Protein AF-A0A9D5J0Q0-F1 (afdb_monomer)

Radius of gyration: 43.53 Å; Cα contacts (8 Å, |Δi|>4): 178; chains: 1; bounding box: 76×110×145 Å

Secondary structure (DSSP, 8-state):
-------------------------------------------HHHHHHHHHHHHHHHHHHHHHHHHHTTS-HHHHHHHHHHHHHHHHHHHHHHHHHHHHHHGGGHHHHHHHHHHHHHHHHHHT-HHHHHHHHHHTT-SSPPSSHHHHHHHHHHHTSHHHHHHHHHHHHHHHHHHHHHHH-TTPPPHHHHHHGGGS---PPPP--------TTTTS-PPPPPPPPPP-----HHHHHHHHHHHHHHHHHHHHHHHHHHHHHHHHHHHHHHHHHHHHHHHHHHHHHHHHHHHHHHHHHHHHHHHHHHHHHHHHHHHHHHHHHIIIII-TT-HHHHHHHHHIIIII--

Structure (mmCIF, N/CA/C/O backbone):
data_AF-A0A9D5J0Q0-F1
#
_entry.id   AF-A0A9D5J0Q0-F1
#
loop_
_atom_site.group_PDB
_atom_site.id
_atom_site.type_symbol
_atom_site.label_atom_id
_atom_site.label_alt_id
_atom_site.label_comp_id
_atom_site.label_asym_id
_atom_site.label_entity_id
_atom_site.label_seq_id
_atom_site.pdbx_PDB_ins_code
_atom_site.Cartn_x
_atom_site.Cartn_y
_atom_site.Cartn_z
_atom_site.occupancy
_atom_site.B_iso_or_equiv
_atom_site.auth_seq_id
_atom_site.auth_comp_id
_atom_site.auth_asym_id
_atom_site.auth_atom_id
_atom_site.pdbx_PDB_model_num
ATOM 1 N N . MET A 1 1 ? -0.720 70.337 -41.679 1.00 37.50 1 MET A N 1
ATOM 2 C CA . MET A 1 1 ? 0.555 70.677 -41.018 1.00 37.50 1 MET A CA 1
ATOM 3 C C . MET A 1 1 ? 1.101 69.415 -40.360 1.00 37.50 1 MET A C 1
ATOM 5 O O . MET A 1 1 ? 0.398 68.888 -39.516 1.00 37.50 1 MET A O 1
ATOM 9 N N . ILE A 1 2 ? 2.315 69.001 -40.772 1.00 41.12 2 ILE A N 1
ATOM 10 C CA . ILE A 1 2 ? 3.364 68.312 -39.972 1.00 41.12 2 ILE A CA 1
ATOM 11 C C . ILE A 1 2 ? 3.048 66.844 -39.585 1.00 41.12 2 ILE A C 1
ATOM 13 O O . ILE A 1 2 ? 2.208 66.608 -38.731 1.00 41.12 2 ILE A O 1
ATOM 17 N N . ASN A 1 3 ? 3.534 65.844 -40.342 1.00 35.91 3 ASN A N 1
ATOM 18 C CA . ASN A 1 3 ? 4.827 65.092 -40.287 1.00 35.91 3 ASN A CA 1
ATOM 19 C C . ASN A 1 3 ? 4.597 63.689 -39.674 1.00 35.91 3 ASN A C 1
ATOM 21 O O . ASN A 1 3 ? 3.989 63.603 -38.618 1.00 35.91 3 ASN A O 1
ATOM 25 N N . SER A 1 4 ? 4.851 62.574 -40.375 1.00 42.25 4 SER A N 1
ATOM 26 C CA . SER A 1 4 ? 6.145 61.926 -40.723 1.00 42.25 4 SER A CA 1
ATOM 27 C C . SER A 1 4 ? 6.697 61.036 -39.596 1.00 42.25 4 SER A C 1
ATOM 29 O O . SER A 1 4 ? 6.559 61.407 -38.437 1.00 42.25 4 SER A O 1
ATOM 31 N N . SER A 1 5 ? 7.378 59.939 -39.991 1.00 37.66 5 SER A N 1
ATOM 32 C CA . SER A 1 5 ? 8.138 58.931 -39.202 1.00 37.66 5 SER A CA 1
ATOM 33 C C . SER A 1 5 ? 7.331 57.742 -38.652 1.00 37.66 5 SER A C 1
ATOM 35 O O . SER A 1 5 ? 6.280 57.961 -38.072 1.00 37.66 5 SER A O 1
ATOM 37 N N . LEU A 1 6 ? 7.713 56.457 -38.720 1.00 40.56 6 LEU A N 1
ATOM 38 C CA . LEU A 1 6 ? 8.867 55.613 -39.140 1.00 40.56 6 LEU A CA 1
ATOM 39 C C . LEU A 1 6 ? 8.271 54.177 -39.264 1.00 40.56 6 LEU A C 1
ATOM 41 O O . LEU A 1 6 ? 7.198 53.934 -38.720 1.00 40.56 6 LEU A O 1
ATOM 45 N N . ASP A 1 7 ? 8.835 53.119 -39.834 1.00 41.81 7 ASP A N 1
ATOM 46 C CA . ASP A 1 7 ? 9.989 52.836 -40.678 1.00 41.81 7 ASP A CA 1
ATOM 47 C C . ASP A 1 7 ? 9.722 51.428 -41.231 1.00 41.81 7 ASP A C 1
ATOM 49 O O . ASP A 1 7 ? 9.333 50.518 -40.493 1.00 41.81 7 ASP A O 1
ATOM 53 N N . SER A 1 8 ? 9.960 51.249 -42.523 1.00 41.81 8 SER A N 1
ATOM 54 C CA . SER A 1 8 ? 10.079 49.942 -43.157 1.00 41.81 8 SER A CA 1
ATOM 55 C C . SER A 1 8 ? 11.551 49.555 -43.119 1.00 41.81 8 SER A C 1
ATOM 57 O O . SER A 1 8 ? 12.368 50.272 -43.690 1.00 41.81 8 SER A O 1
ATOM 59 N N . CYS A 1 9 ? 11.901 48.417 -42.517 1.00 36.16 9 CYS A N 1
ATOM 60 C CA . CYS A 1 9 ? 13.224 47.829 -42.707 1.00 36.16 9 CYS A CA 1
ATOM 61 C C . CYS A 1 9 ? 13.100 46.381 -43.176 1.00 36.16 9 CYS A C 1
ATOM 63 O O . CYS A 1 9 ? 12.556 45.508 -42.503 1.00 36.16 9 CYS A O 1
ATOM 65 N N . ASN A 1 10 ? 13.579 46.207 -44.398 1.00 39.19 10 ASN A N 1
ATOM 66 C CA . ASN A 1 10 ? 13.678 45.004 -45.195 1.00 39.19 10 ASN A CA 1
ATOM 67 C C . ASN A 1 10 ? 15.043 44.361 -44.892 1.00 39.19 10 ASN A C 1
ATOM 69 O O . ASN A 1 10 ? 16.040 45.080 -44.852 1.00 39.19 10 ASN A O 1
ATOM 73 N N . MET A 1 11 ? 15.121 43.042 -44.716 1.00 37.22 11 MET A N 1
ATOM 74 C CA . MET A 1 11 ? 16.410 42.341 -44.766 1.00 37.22 11 MET A CA 1
ATOM 75 C C . MET A 1 11 ? 16.218 40.914 -45.286 1.00 37.22 11 MET A C 1
ATOM 77 O O . MET A 1 11 ? 15.840 39.999 -44.557 1.00 37.22 11 MET A O 1
ATOM 81 N N . GLN A 1 12 ? 16.454 40.767 -46.588 1.00 41.44 12 GLN A N 1
ATOM 82 C CA . GLN A 1 12 ? 16.832 39.516 -47.237 1.00 41.44 12 GLN A CA 1
ATOM 83 C C . GLN A 1 12 ? 18.365 39.378 -47.238 1.00 41.44 12 GLN A C 1
ATOM 85 O O . GLN A 1 12 ? 19.078 40.377 -47.298 1.00 41.44 12 GLN A O 1
ATOM 90 N N . ASP A 1 13 ? 18.789 38.111 -47.256 1.00 39.12 13 ASP A N 1
ATOM 91 C CA . ASP A 1 13 ? 20.084 37.544 -47.663 1.00 39.12 13 ASP A CA 1
ATOM 92 C C . ASP A 1 13 ? 21.309 37.636 -46.729 1.00 39.12 13 ASP A C 1
ATOM 94 O O . ASP A 1 13 ? 21.759 38.709 -46.340 1.00 39.12 13 ASP A O 1
ATOM 98 N N . VAL A 1 14 ? 21.904 36.460 -46.437 1.00 35.47 14 VAL A N 1
ATOM 99 C CA . VAL A 1 14 ? 23.247 36.000 -46.892 1.00 35.47 14 VAL A CA 1
ATOM 100 C C . VAL A 1 14 ? 23.725 34.771 -46.055 1.00 35.47 14 VAL A C 1
ATOM 102 O O . VAL A 1 14 ? 23.815 34.825 -44.833 1.00 35.47 14 VAL A O 1
ATOM 105 N N . PHE A 1 15 ? 24.013 33.647 -46.741 1.00 36.03 15 PHE A N 1
ATOM 106 C CA . PHE A 1 15 ? 24.708 32.390 -46.317 1.00 36.03 15 PHE A CA 1
ATOM 107 C C . PHE A 1 15 ? 26.159 32.639 -45.786 1.00 36.03 15 PHE A C 1
ATOM 109 O O . PHE A 1 15 ? 26.573 33.787 -45.899 1.00 36.03 15 PHE A O 1
ATOM 116 N N . PRO A 1 16 ? 27.028 31.675 -45.329 1.00 43.31 16 PRO A N 1
ATOM 117 C CA . PRO A 1 16 ? 27.025 30.187 -45.388 1.00 43.31 16 PRO A CA 1
ATOM 118 C C . PRO A 1 16 ? 27.560 29.466 -44.103 1.00 43.31 16 PRO A C 1
ATOM 120 O O . PRO A 1 16 ? 27.957 30.112 -43.142 1.00 43.31 16 PRO A O 1
ATOM 123 N N . GLY A 1 17 ? 27.693 28.123 -44.091 1.00 27.20 17 GLY A N 1
ATOM 124 C CA . GLY A 1 17 ? 28.685 27.483 -43.194 1.00 27.20 17 GLY A CA 1
ATOM 125 C C . GLY A 1 17 ? 28.465 26.032 -42.754 1.00 27.20 17 GLY A C 1
ATOM 126 O O . GLY A 1 17 ? 27.914 25.765 -41.697 1.00 27.20 17 GLY A O 1
ATOM 127 N N . ARG A 1 18 ? 28.996 25.106 -43.556 1.00 30.56 18 ARG A N 1
ATOM 128 C CA . ARG A 1 18 ? 29.479 23.751 -43.220 1.00 30.56 18 ARG A CA 1
ATOM 129 C C . ARG A 1 18 ? 29.776 23.486 -41.724 1.00 30.56 18 ARG A C 1
ATOM 131 O O . ARG A 1 18 ? 30.692 24.092 -41.183 1.00 30.56 18 ARG A O 1
ATOM 138 N N . PHE A 1 19 ? 29.172 22.442 -41.148 1.00 30.58 19 PHE A N 1
ATOM 139 C CA . PHE A 1 19 ? 29.826 21.615 -40.122 1.00 30.58 19 PHE A CA 1
ATOM 140 C C . PHE A 1 19 ? 29.617 20.128 -40.430 1.00 30.58 19 PHE A C 1
ATOM 142 O O . PHE A 1 19 ? 28.583 19.527 -40.159 1.00 30.58 19 PHE A O 1
ATOM 149 N N . LEU A 1 20 ? 30.647 19.572 -41.064 1.00 31.28 20 LEU A N 1
ATOM 150 C CA . LEU A 1 20 ? 30.992 18.158 -41.081 1.00 31.28 20 LEU A CA 1
ATOM 151 C C . LEU A 1 20 ? 31.499 17.808 -39.674 1.00 31.28 20 LEU A C 1
ATOM 153 O O . LEU A 1 20 ? 32.496 18.384 -39.245 1.00 31.28 20 LEU A O 1
ATOM 157 N N . VAL A 1 21 ? 30.872 16.858 -38.979 1.00 30.44 21 VAL A N 1
ATOM 158 C CA . VAL A 1 21 ? 31.539 16.114 -37.899 1.00 30.44 21 VAL A CA 1
ATOM 159 C C . VAL A 1 21 ? 31.397 14.630 -38.196 1.00 30.44 21 VAL A C 1
ATOM 161 O O . VAL A 1 21 ? 30.377 13.998 -37.942 1.00 30.44 21 VAL A O 1
ATOM 164 N N . LEU A 1 22 ? 32.471 14.120 -38.792 1.00 26.97 22 LEU A N 1
ATOM 165 C CA . LEU A 1 22 ? 32.921 12.741 -38.708 1.00 26.97 22 LEU A CA 1
ATOM 166 C C . LEU A 1 22 ? 33.178 12.382 -37.239 1.00 26.97 22 LEU A C 1
ATOM 168 O O . LEU A 1 22 ? 33.988 13.041 -36.589 1.00 26.97 22 LEU A O 1
ATOM 172 N N . LEU A 1 23 ? 32.602 11.284 -36.757 1.00 29.31 23 LEU A N 1
ATOM 173 C CA . LEU A 1 23 ? 33.296 10.430 -35.797 1.00 29.31 23 LEU A CA 1
ATOM 174 C C . LEU A 1 23 ? 32.930 8.975 -36.073 1.00 29.31 23 LEU A C 1
ATOM 176 O O . LEU A 1 23 ? 31.769 8.574 -36.066 1.00 29.31 23 LEU A O 1
ATOM 180 N N . ALA A 1 24 ? 33.974 8.255 -36.457 1.00 29.61 24 ALA A N 1
ATOM 181 C CA . ALA A 1 24 ? 33.970 6.917 -36.996 1.00 29.61 24 ALA A CA 1
ATOM 182 C C . ALA A 1 24 ? 33.952 5.847 -35.898 1.00 29.61 24 ALA A C 1
ATOM 184 O O . ALA A 1 24 ? 34.310 6.097 -34.749 1.00 29.61 24 ALA A O 1
ATOM 185 N N . LEU A 1 25 ? 33.581 4.644 -36.343 1.00 27.28 25 LEU A N 1
ATOM 186 C CA . LEU A 1 25 ? 33.950 3.332 -35.816 1.00 27.28 25 LEU A CA 1
ATOM 187 C C . LEU A 1 25 ? 35.154 3.330 -34.855 1.00 27.28 25 LEU A C 1
ATOM 189 O O . LEU A 1 25 ? 36.269 3.671 -35.246 1.00 27.28 25 LEU A O 1
ATOM 193 N N . ALA A 1 26 ? 34.952 2.742 -33.678 1.00 28.91 26 ALA A N 1
ATOM 194 C CA . ALA A 1 26 ? 35.995 2.014 -32.969 1.00 28.91 26 ALA A CA 1
ATOM 195 C C . ALA A 1 26 ? 35.460 0.613 -32.650 1.00 28.91 26 ALA A C 1
ATOM 197 O O . ALA A 1 26 ? 34.644 0.424 -31.750 1.00 28.91 26 ALA A O 1
ATOM 198 N N . SER A 1 27 ? 35.901 -0.366 -33.434 1.00 32.75 27 SER A N 1
ATOM 199 C CA . SER A 1 27 ? 35.731 -1.785 -33.151 1.00 32.75 27 SER A CA 1
ATOM 200 C C . SER A 1 27 ? 37.028 -2.339 -32.548 1.00 32.75 27 SER A C 1
ATOM 202 O O . SER A 1 27 ? 38.060 -2.295 -33.205 1.00 32.75 27 SER A O 1
ATOM 204 N N . VAL A 1 28 ? 36.896 -2.942 -31.358 1.00 33.28 28 VAL A N 1
ATOM 205 C CA . VAL A 1 28 ? 37.379 -4.300 -31.012 1.00 33.28 28 VAL A CA 1
ATOM 206 C C . VAL A 1 28 ? 38.866 -4.519 -30.615 1.00 33.28 28 VAL A C 1
ATOM 208 O O . VAL A 1 28 ? 39.786 -4.139 -31.328 1.00 33.28 28 VAL A O 1
ATOM 211 N N . LEU A 1 29 ? 39.014 -5.290 -29.511 1.00 31.03 29 LEU A N 1
ATOM 212 C CA . LEU A 1 29 ? 40.185 -5.947 -28.862 1.00 31.03 29 LEU A CA 1
ATOM 213 C C . LEU A 1 29 ? 40.965 -5.077 -27.848 1.00 31.03 29 LEU A C 1
ATOM 215 O O . LEU A 1 29 ? 41.357 -3.968 -28.159 1.00 31.03 29 LEU A O 1
ATOM 219 N N . CYS A 1 30 ? 41.265 -5.491 -26.609 1.00 32.06 30 CYS A N 1
ATOM 220 C CA . CYS A 1 30 ? 41.475 -6.829 -26.059 1.00 32.06 30 CYS A CA 1
ATOM 221 C C . CYS A 1 30 ? 41.301 -6.806 -24.523 1.00 32.06 30 CYS A C 1
ATOM 223 O O . CYS A 1 30 ? 41.759 -5.880 -23.858 1.00 32.06 30 CYS A O 1
ATOM 225 N N . GLY A 1 31 ? 40.670 -7.837 -23.965 1.00 29.61 31 GLY A N 1
ATOM 226 C CA . GLY A 1 31 ? 40.469 -8.015 -22.527 1.00 29.61 31 GLY A CA 1
ATOM 227 C C . GLY A 1 31 ? 39.764 -9.337 -22.252 1.00 29.61 31 GLY A C 1
ATOM 228 O O . GLY A 1 31 ? 38.636 -9.352 -21.772 1.00 29.61 31 GLY A O 1
ATOM 229 N N . ALA A 1 32 ? 40.403 -10.444 -22.638 1.00 36.97 32 ALA A N 1
ATOM 230 C CA . ALA A 1 32 ? 39.964 -11.792 -22.300 1.00 36.97 32 ALA A CA 1
ATOM 231 C C . ALA A 1 32 ? 40.185 -12.036 -20.798 1.00 36.97 32 ALA A C 1
ATOM 233 O O . ALA A 1 32 ? 41.234 -12.516 -20.380 1.00 36.97 32 ALA A O 1
ATOM 234 N N . GLY A 1 33 ? 39.204 -11.650 -19.985 1.00 35.12 33 GLY A N 1
ATOM 235 C CA . GLY A 1 33 ? 38.990 -12.244 -18.674 1.00 35.12 33 GLY A CA 1
ATOM 236 C C . GLY A 1 33 ? 38.039 -13.420 -18.848 1.00 35.12 33 GLY A C 1
ATOM 237 O O . GLY A 1 33 ? 36.965 -13.254 -19.424 1.00 35.12 33 GLY A O 1
ATOM 238 N N . GLU A 1 34 ? 38.436 -14.601 -18.387 1.00 37.50 34 GLU A N 1
ATOM 239 C CA . GLU A 1 34 ? 37.558 -15.762 -18.261 1.00 37.50 34 GLU A CA 1
ATOM 240 C C . GLU A 1 34 ? 36.394 -15.404 -17.327 1.00 37.50 34 GLU A C 1
ATOM 242 O O . GLU A 1 34 ? 36.482 -15.504 -16.103 1.00 37.50 34 GLU A O 1
ATOM 247 N N . VAL A 1 35 ? 35.287 -14.935 -17.904 1.00 38.06 35 VAL A N 1
ATOM 248 C CA . VAL A 1 35 ? 34.033 -14.797 -17.174 1.00 38.06 35 VAL A CA 1
ATOM 249 C C . VAL A 1 35 ? 33.462 -16.198 -17.065 1.00 38.06 35 VAL A C 1
ATOM 251 O O . VAL A 1 35 ? 32.925 -16.754 -18.022 1.00 38.06 35 VAL A O 1
ATOM 254 N N . SER A 1 36 ? 33.652 -16.772 -15.880 1.00 37.44 36 SER A N 1
ATOM 255 C CA . SER A 1 36 ? 32.951 -17.952 -15.393 1.00 37.44 36 SER A CA 1
ATOM 256 C C . SER A 1 36 ? 31.506 -17.936 -15.893 1.00 37.44 36 SER A C 1
ATOM 258 O O . SER A 1 36 ? 30.755 -17.004 -15.594 1.00 37.44 36 SER A O 1
ATOM 260 N N . ALA A 1 37 ? 31.132 -18.944 -16.683 1.00 37.62 37 ALA A N 1
ATOM 261 C CA . ALA A 1 37 ? 29.775 -19.154 -17.168 1.00 37.62 37 ALA A CA 1
ATOM 262 C C . ALA A 1 37 ? 28.874 -19.590 -16.001 1.00 37.62 37 ALA A C 1
ATOM 264 O O . ALA A 1 37 ? 28.411 -20.726 -15.916 1.00 37.62 37 ALA A O 1
ATOM 265 N N . VAL A 1 38 ? 28.636 -18.671 -15.069 1.00 39.94 38 VAL A N 1
ATOM 266 C CA . VAL A 1 38 ? 27.439 -18.681 -14.241 1.00 39.94 38 VAL A CA 1
ATOM 267 C C . VAL A 1 38 ? 26.303 -18.430 -15.217 1.00 39.94 38 VAL A C 1
ATOM 269 O O . VAL A 1 38 ? 26.343 -17.440 -15.942 1.00 39.94 38 VAL A O 1
ATOM 272 N N . ALA A 1 39 ? 25.330 -19.340 -15.290 1.00 37.28 39 ALA A N 1
ATOM 273 C CA . ALA A 1 39 ? 24.113 -19.128 -16.062 1.00 37.28 39 ALA A CA 1
ATOM 274 C C . ALA A 1 39 ? 23.546 -17.751 -15.685 1.00 37.28 39 ALA A C 1
ATOM 276 O O . ALA A 1 39 ? 23.021 -17.575 -14.585 1.00 37.28 39 ALA A O 1
ATOM 277 N N . THR A 1 40 ? 23.747 -16.755 -16.550 1.00 49.59 40 THR A N 1
ATOM 278 C CA . THR A 1 40 ? 23.338 -15.381 -16.285 1.00 49.59 40 THR A CA 1
ATOM 279 C C . THR A 1 40 ? 21.827 -15.394 -16.286 1.00 49.59 40 THR A C 1
ATOM 281 O O . THR A 1 40 ? 21.197 -15.510 -17.339 1.00 49.59 40 THR A O 1
ATOM 284 N N . LYS A 1 41 ? 21.247 -15.372 -15.086 1.00 72.38 41 LYS A N 1
ATOM 285 C CA . LYS A 1 41 ? 19.824 -15.145 -14.893 1.00 72.38 41 LYS A CA 1
ATOM 286 C C . LYS A 1 41 ? 19.464 -13.915 -15.720 1.00 72.38 41 LYS A C 1
ATOM 288 O O . LYS A 1 41 ? 20.130 -12.893 -15.602 1.00 72.38 41 LYS A O 1
ATOM 293 N N . ASP A 1 42 ? 18.474 -14.040 -16.598 1.00 83.19 42 ASP A N 1
ATOM 294 C CA . ASP A 1 42 ? 18.015 -12.898 -17.380 1.00 83.19 42 ASP A CA 1
ATOM 295 C C . ASP A 1 42 ? 17.580 -11.799 -16.400 1.00 83.19 42 ASP A C 1
ATOM 297 O O . ASP A 1 42 ? 16.666 -12.006 -15.598 1.00 83.19 42 ASP A O 1
ATOM 301 N N . SER A 1 43 ? 18.282 -10.664 -16.406 1.00 90.25 43 SER A N 1
ATOM 302 C CA . SER A 1 43 ? 18.033 -9.553 -15.485 1.00 90.25 43 SER A CA 1
ATOM 303 C C . SER A 1 43 ? 16.935 -8.605 -15.997 1.00 90.25 43 SER A C 1
ATOM 305 O O . SER A 1 43 ? 16.510 -7.700 -15.272 1.00 90.25 43 SER A O 1
ATOM 307 N N . ARG A 1 44 ? 16.406 -8.817 -17.216 1.00 90.56 44 ARG A N 1
ATOM 308 C CA . ARG A 1 44 ? 15.309 -8.016 -17.794 1.00 90.56 44 ARG A CA 1
ATOM 309 C C . ARG A 1 44 ? 14.045 -8.001 -16.924 1.00 90.56 44 ARG A C 1
ATOM 311 O O . ARG A 1 44 ? 13.499 -6.913 -16.749 1.00 90.56 44 ARG A O 1
ATOM 318 N N . PRO A 1 45 ? 13.589 -9.109 -16.300 1.00 91.44 45 PRO A N 1
ATOM 319 C CA . PRO A 1 45 ? 12.460 -9.071 -15.374 1.00 91.44 45 PRO A CA 1
ATOM 320 C C . PRO A 1 45 ? 12.665 -8.115 -14.205 1.00 91.44 45 PRO A C 1
ATOM 322 O O . PRO A 1 45 ? 11.728 -7.415 -13.819 1.00 91.44 45 PRO A O 1
ATOM 325 N N . MET A 1 46 ? 13.886 -8.041 -13.668 1.00 93.19 46 MET A N 1
ATOM 326 C CA . MET A 1 46 ? 14.208 -7.123 -12.579 1.00 93.19 46 MET A CA 1
ATOM 327 C C . MET A 1 46 ? 14.154 -5.666 -13.046 1.00 93.19 46 MET A C 1
ATOM 329 O O . MET A 1 46 ? 13.524 -4.834 -12.392 1.00 93.19 46 MET A O 1
ATOM 333 N N . LEU A 1 47 ? 14.772 -5.366 -14.190 1.00 94.56 47 LEU A N 1
ATOM 334 C CA . LEU A 1 47 ? 14.804 -4.026 -14.779 1.00 94.56 47 LEU A CA 1
ATOM 335 C C . LEU A 1 47 ? 13.399 -3.522 -15.132 1.00 94.56 47 LEU A C 1
ATOM 337 O O . LEU A 1 47 ? 13.017 -2.423 -14.730 1.00 94.56 47 LEU A O 1
ATOM 341 N N . VAL A 1 48 ? 12.598 -4.360 -15.795 1.00 92.81 48 VAL A N 1
ATOM 342 C CA . VAL A 1 48 ? 11.194 -4.083 -16.124 1.00 92.81 48 VAL A CA 1
ATOM 343 C C . VAL A 1 48 ? 10.394 -3.808 -14.854 1.00 92.81 48 VAL A C 1
ATOM 345 O O . VAL A 1 48 ? 9.771 -2.756 -14.730 1.00 92.81 48 VAL A O 1
ATOM 348 N N . THR A 1 49 ? 10.439 -4.720 -13.881 1.00 92.12 49 THR A N 1
ATOM 349 C CA . THR A 1 49 ? 9.678 -4.580 -12.630 1.00 92.12 49 THR A CA 1
ATOM 350 C C . THR A 1 49 ? 10.086 -3.314 -11.873 1.00 92.12 49 THR A C 1
ATOM 352 O O . THR A 1 49 ? 9.232 -2.586 -11.370 1.00 92.12 49 THR A O 1
ATOM 355 N N . SER A 1 50 ? 11.383 -3.009 -11.833 1.00 93.81 50 SER A N 1
ATOM 356 C CA . SER A 1 50 ? 11.929 -1.798 -11.212 1.00 93.81 50 SER A CA 1
ATOM 357 C C . SER A 1 50 ? 11.438 -0.525 -11.899 1.00 93.81 50 SER A C 1
ATOM 359 O O . SER A 1 50 ? 11.035 0.423 -11.222 1.00 93.81 50 SER A O 1
ATOM 361 N N . TYR A 1 51 ? 11.400 -0.518 -13.233 1.00 92.12 51 TYR A N 1
ATOM 362 C CA . TYR A 1 51 ? 10.874 0.599 -14.010 1.00 92.12 51 TYR A CA 1
ATOM 363 C C . TYR A 1 51 ? 9.381 0.820 -13.753 1.00 92.12 51 TYR A C 1
ATOM 365 O O . TYR A 1 51 ? 8.969 1.939 -13.448 1.00 92.12 51 TYR A O 1
ATOM 373 N N . TYR A 1 52 ? 8.569 -0.237 -13.756 1.00 90.00 52 TYR A N 1
ATOM 374 C CA . TYR A 1 52 ? 7.149 -0.093 -13.440 1.00 90.00 52 TYR A CA 1
ATOM 375 C C . TYR A 1 52 ? 6.893 0.318 -11.990 1.00 90.00 52 TYR A C 1
ATOM 377 O O . TYR A 1 52 ? 5.996 1.120 -11.745 1.00 90.00 52 TYR A O 1
ATOM 385 N N . ARG A 1 53 ? 7.677 -0.164 -11.017 1.00 90.56 53 ARG A N 1
ATOM 386 C CA . ARG A 1 53 ? 7.583 0.321 -9.628 1.00 90.56 53 ARG A CA 1
ATOM 387 C C . ARG A 1 53 ? 7.868 1.811 -9.528 1.00 90.56 53 ARG A C 1
ATOM 389 O O . ARG A 1 53 ? 7.165 2.512 -8.805 1.00 90.56 53 ARG A O 1
ATOM 396 N N . TYR A 1 54 ? 8.871 2.291 -10.259 1.00 90.50 54 TYR A N 1
ATOM 397 C CA . TYR A 1 54 ? 9.164 3.716 -10.341 1.00 90.50 54 TYR A CA 1
ATOM 398 C C . TYR A 1 54 ? 7.965 4.499 -10.896 1.00 90.50 54 TYR A C 1
ATOM 400 O O . TYR A 1 54 ? 7.538 5.474 -10.275 1.00 90.50 54 TYR A O 1
ATOM 408 N N . LEU A 1 55 ? 7.376 4.034 -12.005 1.00 87.19 55 LEU A N 1
ATOM 409 C CA . LEU A 1 55 ? 6.188 4.656 -12.594 1.00 87.19 55 LEU A CA 1
ATOM 410 C C . LEU A 1 55 ? 5.015 4.684 -11.606 1.00 87.19 55 LEU A C 1
ATOM 412 O O . LEU A 1 55 ? 4.443 5.744 -11.372 1.00 87.19 55 LEU A O 1
ATOM 416 N N . MET A 1 56 ? 4.711 3.562 -10.948 1.00 85.12 56 MET A N 1
ATOM 417 C CA . MET A 1 56 ? 3.650 3.506 -9.936 1.00 85.12 56 MET A CA 1
ATOM 418 C C . MET A 1 56 ? 3.888 4.476 -8.778 1.00 85.12 56 MET A C 1
ATOM 420 O O . MET A 1 56 ? 2.953 5.135 -8.335 1.00 85.12 56 MET A O 1
ATOM 424 N N . GLY A 1 57 ? 5.128 4.592 -8.294 1.00 85.62 57 GLY A N 1
ATOM 425 C CA . GLY A 1 57 ? 5.473 5.529 -7.223 1.00 85.62 57 GLY A CA 1
ATOM 426 C C . GLY A 1 57 ? 5.267 6.999 -7.609 1.00 85.62 57 GLY A C 1
ATOM 427 O O . GLY A 1 57 ? 5.014 7.831 -6.737 1.00 85.62 57 GLY A O 1
ATOM 428 N N . ASN A 1 58 ? 5.352 7.331 -8.899 1.00 85.12 58 ASN A N 1
ATOM 429 C CA . ASN A 1 58 ? 5.025 8.663 -9.404 1.00 85.12 58 ASN A CA 1
ATOM 430 C C . ASN A 1 58 ? 3.515 8.858 -9.587 1.00 85.12 58 ASN A C 1
ATOM 432 O O . ASN A 1 58 ? 2.989 9.874 -9.139 1.00 85.12 58 ASN A O 1
ATOM 436 N N . GLU A 1 59 ? 2.814 7.878 -10.158 1.00 83.50 59 GLU A N 1
ATOM 437 C CA . GLU A 1 59 ? 1.355 7.935 -10.338 1.00 83.50 59 GLU A CA 1
ATOM 438 C C . GLU A 1 59 ? 0.603 7.988 -9.000 1.00 83.50 59 GLU A C 1
ATOM 440 O O . GLU A 1 59 ? -0.394 8.699 -8.871 1.00 83.50 59 GLU A O 1
ATOM 445 N N . LEU A 1 60 ? 1.116 7.307 -7.969 1.00 87.00 60 LEU A N 1
ATOM 446 C CA . LEU A 1 60 ? 0.567 7.336 -6.611 1.00 87.00 60 LEU A CA 1
ATOM 447 C C . LEU A 1 60 ? 0.393 8.769 -6.089 1.00 87.00 60 LEU A C 1
ATOM 449 O O . LEU A 1 60 ? -0.585 9.070 -5.411 1.00 87.00 60 LEU A O 1
ATOM 453 N N . GLU A 1 61 ? 1.312 9.672 -6.434 1.00 87.56 61 GLU A N 1
ATOM 454 C CA . GLU A 1 61 ? 1.227 11.076 -6.038 1.00 87.56 61 GLU A CA 1
ATOM 455 C C . GLU A 1 61 ? 0.023 11.787 -6.672 1.00 87.56 61 GLU A C 1
ATOM 457 O O . GLU A 1 61 ? -0.630 12.597 -6.011 1.00 87.56 61 GLU A O 1
ATOM 462 N N . GLY A 1 62 ? -0.297 11.465 -7.929 1.00 85.19 62 GLY A N 1
ATOM 463 C CA . GLY A 1 62 ? -1.486 11.963 -8.618 1.00 85.19 62 GLY A CA 1
ATOM 464 C C . GLY A 1 62 ? -2.770 11.530 -7.911 1.00 85.19 62 GLY A C 1
ATOM 465 O O . GLY A 1 62 ? -3.600 12.370 -7.568 1.00 85.19 62 GLY A O 1
ATOM 466 N N . TYR A 1 63 ? -2.893 10.245 -7.581 1.00 84.56 63 TYR A N 1
ATOM 467 C CA . TYR A 1 63 ? -4.079 9.727 -6.890 1.00 84.56 63 TYR A CA 1
ATOM 468 C C . TYR A 1 63 ? -4.221 10.234 -5.465 1.00 84.56 63 TYR A C 1
ATOM 470 O O . TYR A 1 63 ? -5.318 10.577 -5.024 1.00 84.56 63 TYR A O 1
ATOM 478 N N . CYS A 1 64 ? -3.112 10.355 -4.742 1.00 88.31 64 CYS A N 1
ATOM 479 C CA . CYS A 1 64 ? -3.147 10.971 -3.428 1.00 88.31 64 CYS A CA 1
ATOM 480 C C . CYS A 1 64 ? -3.640 12.413 -3.497 1.00 88.31 64 CYS A C 1
ATOM 482 O O . CYS A 1 64 ? -4.347 12.830 -2.586 1.00 88.31 64 CYS A O 1
ATOM 484 N N . LYS A 1 65 ? -3.338 13.171 -4.561 1.00 90.50 65 LYS A N 1
ATOM 485 C CA . LYS A 1 65 ? -3.906 14.517 -4.753 1.00 90.50 65 LYS A CA 1
ATOM 486 C C . LYS A 1 65 ? -5.426 14.473 -4.910 1.00 90.50 65 LYS A C 1
ATOM 488 O O . LYS A 1 65 ? -6.095 15.325 -4.332 1.00 90.50 65 LYS A O 1
ATOM 493 N N . GLU A 1 66 ? -5.984 13.474 -5.594 1.00 90.31 66 GLU A N 1
ATOM 494 C CA . GLU A 1 66 ? -7.442 13.291 -5.687 1.00 90.31 66 GLU A CA 1
ATOM 495 C C . GLU A 1 66 ? -8.083 12.994 -4.323 1.00 90.31 66 GLU A C 1
ATOM 497 O O . GLU A 1 66 ? -9.129 13.556 -3.987 1.00 90.31 66 GLU A O 1
ATOM 502 N N . VAL A 1 67 ? -7.447 12.144 -3.510 1.00 90.69 67 VAL A N 1
ATOM 503 C CA . VAL A 1 67 ? -7.911 11.847 -2.144 1.00 90.69 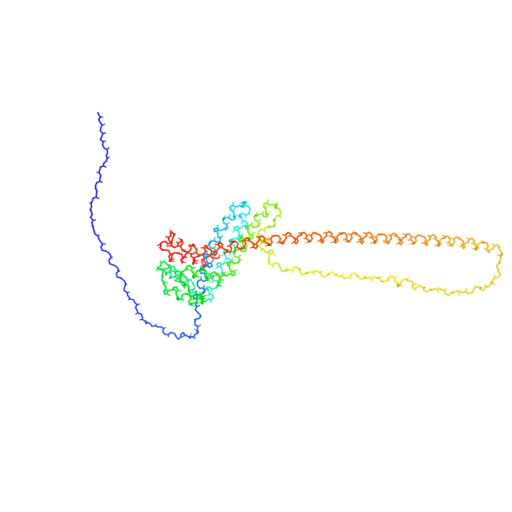67 VAL A CA 1
ATOM 504 C C . VAL A 1 67 ? -7.791 13.093 -1.255 1.00 90.69 67 VAL A C 1
ATOM 506 O O . VAL A 1 67 ? -8.752 13.483 -0.589 1.00 90.69 67 VAL A O 1
ATOM 509 N N . MET A 1 68 ? -6.643 13.772 -1.304 1.00 92.56 68 MET A N 1
ATOM 510 C CA . MET A 1 68 ? -6.345 14.996 -0.554 1.00 92.56 68 MET A CA 1
ATOM 511 C C . MET A 1 68 ? -7.235 16.181 -0.946 1.00 92.56 68 MET A C 1
ATOM 513 O O . MET A 1 68 ? -7.488 17.049 -0.112 1.00 92.56 68 MET A O 1
ATOM 517 N N . ALA A 1 69 ? -7.761 16.226 -2.173 1.00 93.50 69 ALA A N 1
ATOM 518 C CA . ALA A 1 69 ? -8.706 17.261 -2.599 1.00 93.50 69 ALA A CA 1
ATOM 519 C C . ALA A 1 69 ? -10.011 17.236 -1.785 1.00 93.50 69 ALA A C 1
ATOM 521 O O . ALA A 1 69 ? -10.679 18.259 -1.645 1.00 93.50 69 ALA A O 1
ATOM 522 N N . LYS A 1 70 ? -10.367 16.080 -1.212 1.00 91.75 70 LYS A N 1
ATOM 523 C CA . LYS A 1 70 ? -11.542 15.911 -0.348 1.00 91.75 70 LYS A CA 1
ATOM 524 C C . LYS A 1 70 ? -11.226 16.143 1.135 1.00 91.75 70 LYS A C 1
ATOM 526 O O . LYS A 1 70 ? -12.146 16.009 1.946 1.00 91.75 70 LYS A O 1
ATOM 531 N N . ALA A 1 71 ? -9.974 16.422 1.484 1.00 93.06 71 ALA A N 1
ATOM 532 C CA . ALA A 1 71 ? -9.461 16.438 2.846 1.00 93.06 71 ALA A CA 1
ATOM 533 C C . ALA A 1 71 ? -9.228 17.870 3.371 1.00 93.06 71 ALA A C 1
ATOM 535 O O . ALA A 1 71 ? -9.054 18.806 2.587 1.00 93.06 71 ALA A O 1
ATOM 536 N N . ASP A 1 72 ? -9.219 18.048 4.693 1.00 94.12 72 ASP A N 1
ATOM 537 C CA . ASP A 1 72 ? -8.770 19.293 5.335 1.00 94.12 72 ASP A CA 1
ATOM 538 C C . ASP A 1 72 ? -7.232 19.407 5.361 1.00 94.12 72 ASP A C 1
ATOM 540 O O . ASP A 1 72 ? -6.519 18.461 5.030 1.00 94.12 72 ASP A O 1
ATOM 544 N N . ASP A 1 73 ? -6.686 20.565 5.736 1.00 93.50 73 ASP A N 1
ATOM 545 C CA . ASP A 1 73 ? -5.235 20.798 5.663 1.00 93.50 73 ASP A CA 1
ATOM 546 C C . ASP A 1 73 ? -4.419 19.932 6.636 1.00 93.50 73 ASP A C 1
ATOM 548 O O . ASP A 1 73 ? -3.293 19.540 6.317 1.00 93.50 73 ASP A O 1
ATOM 552 N N . GLY A 1 74 ? -4.990 19.565 7.789 1.00 92.56 74 GLY A N 1
ATOM 553 C CA . GLY A 1 74 ? -4.358 18.628 8.718 1.00 92.56 74 GLY A CA 1
ATOM 554 C C . GLY A 1 74 ? -4.293 17.219 8.128 1.00 92.56 74 GLY A C 1
ATOM 555 O O . GLY A 1 74 ? -3.245 16.576 8.145 1.00 92.56 74 GLY A O 1
ATOM 556 N N . GLN A 1 75 ? -5.392 16.768 7.525 1.00 93.56 75 GLN A N 1
ATOM 557 C CA . GLN A 1 75 ? -5.479 15.497 6.812 1.00 93.56 75 GLN A CA 1
ATOM 558 C C . GLN A 1 75 ? -4.525 15.435 5.614 1.00 93.56 75 GLN A C 1
ATOM 560 O O . GLN A 1 75 ? -3.833 14.434 5.443 1.00 93.56 75 GLN A O 1
ATOM 565 N N . LYS A 1 76 ? -4.443 16.503 4.809 1.00 95.69 76 LYS A N 1
ATOM 566 C CA . LYS A 1 76 ? -3.505 16.591 3.677 1.00 95.69 76 LYS A CA 1
ATOM 567 C C . LYS A 1 76 ? -2.062 16.424 4.132 1.00 95.69 76 LYS A C 1
ATOM 569 O O . LYS A 1 76 ? -1.304 15.717 3.477 1.00 95.69 76 LYS A O 1
ATOM 574 N N . LYS A 1 77 ? -1.687 17.050 5.251 1.00 95.56 77 LYS A N 1
ATOM 575 C CA . LYS A 1 77 ? -0.340 16.924 5.812 1.00 95.56 77 LYS A CA 1
ATOM 576 C C . LYS A 1 77 ? -0.035 15.479 6.214 1.00 95.56 77 LYS A C 1
ATOM 578 O O . LYS A 1 77 ? 0.975 14.942 5.773 1.00 95.56 77 LYS A O 1
ATOM 583 N N . GLU A 1 78 ? -0.922 14.838 6.976 1.00 95.12 78 GLU A N 1
ATOM 584 C CA . GLU A 1 78 ? -0.728 13.448 7.420 1.00 95.12 78 GLU A CA 1
ATOM 585 C C . GLU A 1 78 ? -0.648 12.458 6.242 1.00 95.12 78 GLU A C 1
ATOM 587 O O . GLU A 1 78 ? 0.223 11.587 6.216 1.00 95.12 78 GLU A O 1
ATOM 592 N N . ILE A 1 79 ? -1.521 12.608 5.239 1.00 94.88 79 ILE A N 1
ATOM 593 C CA . ILE A 1 79 ? -1.500 11.775 4.025 1.00 94.88 79 ILE A CA 1
ATOM 594 C C . ILE A 1 79 ? -0.237 12.052 3.204 1.00 94.88 79 ILE A C 1
ATOM 596 O O . ILE A 1 79 ? 0.378 11.115 2.701 1.00 94.88 79 ILE A O 1
ATOM 600 N N . GLY A 1 80 ? 0.173 13.317 3.081 1.00 94.81 80 GLY A N 1
ATOM 601 C CA . GLY A 1 80 ? 1.377 13.719 2.357 1.00 94.81 80 GLY A CA 1
ATOM 602 C C . GLY A 1 80 ? 2.661 13.155 2.969 1.00 94.81 80 GLY A C 1
ATOM 603 O O . GLY A 1 80 ? 3.522 12.669 2.237 1.00 94.81 80 GLY A O 1
ATOM 604 N N . GLU A 1 81 ? 2.772 13.156 4.298 1.00 95.19 81 GLU A N 1
ATOM 605 C CA . GLU A 1 81 ? 3.889 12.537 5.022 1.00 95.19 81 GLU A CA 1
ATOM 606 C C . GLU A 1 81 ? 3.923 11.017 4.791 1.00 95.19 81 GLU A C 1
ATOM 608 O O . GLU A 1 81 ? 4.951 10.477 4.381 1.00 95.19 81 GLU A O 1
ATOM 613 N N . ALA A 1 82 ? 2.786 10.331 4.950 1.00 95.00 82 ALA A N 1
ATOM 614 C CA . ALA A 1 82 ? 2.693 8.888 4.719 1.00 95.00 82 ALA A CA 1
ATOM 615 C C . ALA A 1 82 ? 2.958 8.499 3.249 1.00 95.00 82 ALA A C 1
ATOM 617 O O . ALA A 1 82 ? 3.579 7.470 2.968 1.00 95.00 82 ALA A O 1
ATOM 618 N N . LEU A 1 83 ? 2.532 9.336 2.299 1.00 94.44 83 LEU A N 1
ATOM 619 C CA . LEU A 1 83 ? 2.841 9.189 0.879 1.00 94.44 83 LEU A CA 1
ATOM 620 C C . LEU A 1 83 ? 4.345 9.320 0.622 1.00 94.44 83 LEU A C 1
ATOM 622 O O . LEU A 1 83 ? 4.911 8.504 -0.106 1.00 94.44 83 LEU A O 1
ATOM 626 N N . ALA A 1 84 ? 4.995 10.329 1.206 1.00 93.25 84 ALA A N 1
ATOM 627 C CA . ALA A 1 84 ? 6.432 10.529 1.056 1.00 93.25 84 ALA A CA 1
ATOM 628 C C . ALA A 1 84 ? 7.221 9.325 1.597 1.00 93.25 84 ALA A C 1
ATOM 630 O O . ALA A 1 84 ? 8.101 8.820 0.897 1.00 93.25 84 ALA A O 1
ATOM 631 N N . GLU A 1 85 ? 6.847 8.815 2.777 1.00 92.88 85 GLU A N 1
ATOM 632 C CA . GLU A 1 85 ? 7.423 7.598 3.366 1.00 92.88 85 GLU A CA 1
ATOM 633 C C . GLU A 1 85 ? 7.223 6.378 2.447 1.00 92.88 85 GLU A C 1
ATOM 635 O O . GLU A 1 85 ? 8.176 5.656 2.146 1.00 92.88 85 GLU A O 1
ATOM 640 N N . THR A 1 86 ? 6.007 6.178 1.928 1.00 91.81 86 THR A N 1
ATOM 641 C CA . THR A 1 86 ? 5.676 5.050 1.037 1.00 91.81 86 THR A CA 1
ATOM 642 C C . THR A 1 86 ? 6.455 5.117 -0.281 1.00 91.81 86 THR A C 1
ATOM 644 O O . THR A 1 86 ? 7.018 4.114 -0.732 1.00 91.81 86 THR A O 1
ATOM 647 N N . LYS A 1 87 ? 6.553 6.305 -0.890 1.00 91.50 87 LYS A N 1
ATOM 648 C CA . LYS A 1 87 ? 7.317 6.536 -2.125 1.00 91.50 87 LYS A CA 1
ATOM 649 C C . LYS A 1 87 ? 8.810 6.299 -1.903 1.00 91.50 87 LYS A C 1
ATOM 651 O O . LYS A 1 87 ? 9.455 5.639 -2.718 1.00 91.50 87 LYS A O 1
ATOM 656 N N . GLN A 1 88 ? 9.354 6.773 -0.782 1.00 91.69 88 GLN A N 1
ATOM 657 C CA . GLN A 1 88 ? 10.745 6.526 -0.411 1.00 91.69 88 GLN A CA 1
ATOM 658 C C . GLN A 1 88 ? 11.015 5.031 -0.206 1.00 91.69 88 GLN A C 1
ATOM 660 O O . GLN A 1 88 ? 12.007 4.524 -0.727 1.00 91.69 88 GLN A O 1
ATOM 665 N N . ALA A 1 89 ? 10.124 4.304 0.474 1.00 91.06 89 ALA A N 1
ATOM 666 C CA . ALA A 1 89 ? 10.246 2.858 0.648 1.00 91.06 89 ALA A CA 1
ATOM 667 C C . ALA A 1 89 ? 10.254 2.113 -0.700 1.00 91.06 89 ALA A C 1
ATOM 669 O O . ALA A 1 89 ? 11.076 1.215 -0.904 1.00 91.06 89 ALA A O 1
ATOM 670 N N . CYS A 1 90 ? 9.408 2.526 -1.652 1.00 89.62 90 CYS A N 1
ATOM 671 C CA . CYS A 1 90 ? 9.415 1.983 -3.013 1.00 89.62 90 CYS A CA 1
ATOM 672 C C . CYS A 1 90 ? 10.763 2.222 -3.711 1.00 89.62 90 CYS A C 1
ATOM 674 O O . CYS A 1 90 ? 11.337 1.293 -4.276 1.00 89.62 90 CYS A O 1
ATOM 676 N N . PHE A 1 91 ? 11.300 3.443 -3.645 1.00 92.06 91 PHE A N 1
ATOM 677 C CA . PHE A 1 91 ? 12.563 3.789 -4.304 1.00 92.06 91 PHE A CA 1
ATOM 678 C C . PHE A 1 91 ? 13.771 3.106 -3.665 1.00 92.06 91 PHE A C 1
ATOM 680 O O . PHE A 1 91 ? 14.641 2.619 -4.384 1.00 92.06 91 PHE A O 1
ATOM 687 N N . LEU A 1 92 ? 13.801 2.981 -2.336 1.00 92.56 92 LEU A N 1
ATOM 688 C CA . LEU A 1 92 ? 14.836 2.222 -1.635 1.00 92.56 92 LEU A CA 1
ATOM 689 C C . LEU A 1 92 ? 14.809 0.742 -2.016 1.00 92.56 92 LEU A C 1
ATOM 691 O O . LEU A 1 92 ? 15.866 0.139 -2.188 1.00 92.56 92 LEU A O 1
ATOM 695 N N . ARG A 1 93 ? 13.617 0.161 -2.192 1.00 93.31 93 ARG A N 1
ATOM 696 C CA . ARG A 1 93 ? 13.481 -1.217 -2.669 1.00 93.31 93 ARG A CA 1
ATOM 697 C C . ARG A 1 93 ? 14.015 -1.373 -4.089 1.00 93.31 93 ARG A C 1
ATOM 699 O O . ARG A 1 93 ? 14.807 -2.276 -4.316 1.00 93.31 93 ARG A O 1
ATOM 706 N N . ILE A 1 94 ? 13.653 -0.472 -5.007 1.00 94.00 94 ILE A N 1
ATOM 707 C CA . ILE A 1 94 ? 14.195 -0.477 -6.376 1.00 94.00 94 ILE A CA 1
ATOM 708 C C . ILE A 1 94 ? 15.723 -0.364 -6.345 1.00 94.00 94 ILE A C 1
ATOM 710 O O . ILE A 1 94 ? 16.411 -1.164 -6.970 1.00 94.00 94 ILE A O 1
ATOM 714 N N . LYS A 1 95 ? 16.263 0.588 -5.577 1.00 94.44 95 LYS A N 1
ATOM 715 C CA . LYS A 1 95 ? 17.709 0.777 -5.426 1.00 94.44 95 LYS A CA 1
ATOM 716 C C . LYS A 1 95 ? 18.387 -0.494 -4.922 1.00 94.44 95 LYS A C 1
ATOM 718 O O . LYS A 1 95 ? 19.372 -0.922 -5.510 1.00 94.44 95 LYS A O 1
ATOM 723 N N . LYS A 1 96 ? 17.846 -1.108 -3.866 1.00 95.19 96 LYS A N 1
ATOM 724 C CA . LYS A 1 96 ? 18.371 -2.346 -3.280 1.00 95.19 96 LYS A CA 1
ATOM 725 C C . LYS A 1 96 ? 18.346 -3.502 -4.278 1.00 95.19 96 LYS A C 1
ATOM 727 O O . LYS A 1 96 ? 19.338 -4.215 -4.384 1.00 95.19 96 LYS A O 1
ATOM 732 N N . ASP A 1 97 ? 17.240 -3.672 -4.995 1.00 93.56 97 ASP A N 1
ATOM 733 C CA . ASP A 1 97 ? 17.074 -4.728 -5.992 1.00 93.56 97 ASP A CA 1
ATOM 734 C C . ASP A 1 97 ? 18.081 -4.552 -7.148 1.00 93.56 97 ASP A C 1
ATOM 736 O O . ASP A 1 97 ? 18.781 -5.496 -7.511 1.00 93.56 97 ASP A O 1
ATOM 740 N N . LEU A 1 98 ? 18.226 -3.327 -7.672 1.00 94.44 98 LEU A N 1
ATOM 741 C CA . LEU A 1 98 ? 19.166 -3.015 -8.755 1.00 94.44 98 LEU A CA 1
ATOM 742 C C . LEU A 1 98 ? 20.633 -3.130 -8.312 1.00 94.44 98 LEU A C 1
ATOM 744 O O . LEU A 1 98 ? 21.445 -3.703 -9.033 1.00 94.44 98 LEU A O 1
ATOM 748 N N . GLN A 1 99 ? 20.985 -2.616 -7.132 1.00 94.81 99 GLN A N 1
ATOM 749 C CA . GLN A 1 99 ? 22.345 -2.728 -6.591 1.00 94.81 99 GLN A CA 1
ATOM 750 C C . GLN A 1 99 ? 22.704 -4.171 -6.227 1.00 94.81 99 GLN A C 1
ATOM 752 O O . GLN A 1 99 ? 23.859 -4.558 -6.369 1.00 94.81 99 GLN A O 1
ATOM 757 N N . GLY A 1 100 ? 21.734 -4.974 -5.785 1.00 94.25 100 GLY A N 1
ATOM 758 C CA . GLY A 1 100 ? 21.946 -6.392 -5.504 1.00 94.25 100 GLY A CA 1
ATOM 759 C C . GLY A 1 100 ? 22.293 -7.204 -6.753 1.00 94.25 100 GLY A C 1
ATOM 760 O O . GLY A 1 100 ? 23.117 -8.109 -6.668 1.00 94.25 100 GLY A O 1
ATOM 761 N N . GLU A 1 101 ? 21.698 -6.866 -7.900 1.00 94.06 101 GLU A N 1
ATOM 762 C CA . GLU A 1 101 ? 21.921 -7.572 -9.169 1.00 94.06 101 GLU A CA 1
ATOM 763 C C . GLU A 1 101 ? 23.150 -7.042 -9.933 1.00 94.06 101 GLU A C 1
ATOM 765 O O . GLU A 1 101 ? 23.948 -7.821 -10.448 1.00 94.06 101 GLU A O 1
ATOM 770 N N . PHE A 1 102 ? 23.327 -5.717 -10.002 1.00 93.38 102 PHE A N 1
ATOM 771 C CA . PHE A 1 102 ? 24.309 -5.077 -10.890 1.00 93.38 102 PHE A CA 1
ATOM 772 C C . PHE A 1 102 ? 25.472 -4.383 -10.162 1.00 93.38 102 PHE A C 1
ATOM 774 O O . PHE A 1 102 ? 26.400 -3.894 -10.816 1.00 93.38 102 PHE A O 1
ATOM 781 N N . GLY A 1 103 ? 25.440 -4.310 -8.827 1.00 93.88 103 GLY A N 1
ATOM 782 C CA . GLY A 1 103 ? 26.449 -3.612 -8.028 1.00 93.88 103 GLY A CA 1
ATOM 783 C C . GLY A 1 103 ? 26.575 -2.138 -8.418 1.00 93.88 103 GLY A C 1
ATOM 784 O O . GLY A 1 103 ? 25.576 -1.428 -8.563 1.00 93.88 103 GLY A O 1
ATOM 785 N N . ASP A 1 104 ? 27.809 -1.688 -8.640 1.00 92.69 104 ASP A N 1
ATOM 786 C CA . ASP A 1 104 ? 28.120 -0.299 -9.002 1.00 92.69 104 ASP A CA 1
ATOM 787 C C . ASP A 1 104 ? 27.586 0.102 -10.389 1.00 92.69 104 ASP A C 1
ATOM 789 O O . ASP A 1 104 ? 27.366 1.284 -10.654 1.00 92.69 104 ASP A O 1
ATOM 793 N N . ARG A 1 105 ? 27.303 -0.875 -11.265 1.00 93.94 105 ARG A N 1
ATOM 794 C CA . ARG A 1 105 ? 26.744 -0.635 -12.608 1.00 93.94 105 ARG A CA 1
ATOM 795 C C . ARG A 1 105 ? 25.224 -0.480 -12.625 1.00 93.94 105 ARG A C 1
ATOM 797 O O . ARG A 1 105 ? 24.660 -0.172 -13.670 1.00 93.94 105 ARG A O 1
ATOM 804 N N . ALA A 1 106 ? 24.550 -0.639 -11.484 1.00 93.31 106 ALA A N 1
ATOM 805 C CA . ALA A 1 106 ? 23.091 -0.568 -11.377 1.00 93.31 106 ALA A CA 1
ATOM 806 C C . ALA A 1 106 ? 22.485 0.689 -12.012 1.00 93.31 106 ALA A C 1
ATOM 808 O O . ALA A 1 106 ? 21.448 0.622 -12.670 1.00 93.31 106 ALA A O 1
ATOM 809 N N . GLN A 1 107 ? 23.146 1.831 -11.829 1.00 92.50 107 GLN A N 1
ATOM 810 C CA . GLN A 1 107 ? 22.701 3.102 -12.380 1.00 92.50 107 GLN A CA 1
ATOM 811 C C . GLN A 1 107 ? 22.763 3.129 -13.915 1.00 92.50 107 GLN A C 1
ATOM 813 O O . GLN A 1 107 ? 21.811 3.559 -14.569 1.00 92.50 107 GLN A O 1
ATOM 818 N N . GLU A 1 108 ? 23.877 2.675 -14.484 1.00 92.06 108 GLU A N 1
ATOM 819 C CA . GLU A 1 108 ? 24.116 2.657 -15.928 1.00 92.06 108 GLU A CA 1
ATOM 820 C C . GLU A 1 108 ? 23.176 1.670 -16.630 1.00 92.06 108 GLU A C 1
ATOM 822 O O . GLU A 1 108 ? 22.467 2.054 -17.562 1.00 92.06 108 GLU A O 1
ATOM 827 N N . GLU A 1 109 ? 23.089 0.440 -16.117 1.00 93.81 109 GLU A N 1
ATOM 828 C CA . GLU A 1 109 ? 22.239 -0.623 -16.664 1.00 93.81 109 GLU A CA 1
ATOM 829 C C . GLU A 1 109 ? 20.760 -0.221 -16.649 1.00 93.81 109 GLU A C 1
ATOM 831 O O . GLU A 1 109 ? 20.051 -0.372 -17.646 1.00 93.81 109 GL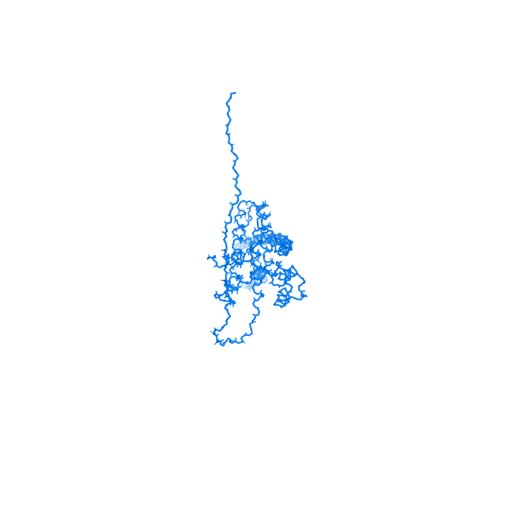U A O 1
ATOM 836 N N . PHE A 1 110 ? 20.290 0.375 -15.549 1.00 93.88 110 PHE A N 1
ATOM 837 C CA . PHE A 1 110 ? 18.906 0.831 -15.452 1.00 93.88 110 PHE A CA 1
ATOM 838 C C . PHE A 1 110 ? 18.609 2.004 -16.396 1.00 93.88 110 PHE A C 1
ATOM 840 O O . PHE A 1 110 ? 17.560 2.023 -17.041 1.00 93.88 110 PHE A O 1
ATOM 847 N N . THR A 1 111 ? 19.543 2.952 -16.545 1.00 91.12 111 THR A N 1
ATOM 848 C CA . THR A 1 111 ? 19.405 4.060 -17.509 1.00 91.12 111 THR A CA 1
ATOM 849 C C . THR A 1 111 ? 19.331 3.538 -18.944 1.00 91.12 111 THR A C 1
ATOM 851 O O . THR A 1 111 ? 18.442 3.932 -19.706 1.00 91.12 111 THR A O 1
ATOM 854 N N . SER A 1 112 ? 20.254 2.641 -19.304 1.00 91.50 112 SER A N 1
ATOM 855 C CA . SER A 1 112 ? 20.339 2.020 -20.628 1.00 91.50 112 SER A CA 1
ATOM 856 C C . SER A 1 112 ? 19.058 1.253 -20.951 1.00 91.50 112 SER A C 1
ATOM 858 O O . SER A 1 112 ? 18.453 1.458 -22.007 1.00 91.50 112 SER A O 1
ATOM 860 N N . PHE A 1 113 ? 18.571 0.464 -19.989 1.00 94.06 113 PHE A N 1
ATOM 861 C CA . PHE A 1 113 ? 17.316 -0.262 -20.103 1.00 94.06 113 PHE A CA 1
ATOM 862 C C . PHE A 1 113 ? 16.123 0.661 -20.368 1.00 94.06 113 PHE A C 1
ATOM 864 O O . PHE A 1 113 ? 15.390 0.418 -21.323 1.00 94.06 113 PHE A O 1
ATOM 871 N N . ILE A 1 114 ? 15.928 1.725 -19.576 1.00 91.44 114 ILE A N 1
ATOM 872 C CA . ILE A 1 114 ? 14.791 2.645 -19.765 1.00 91.44 114 ILE A CA 1
ATOM 873 C C . ILE A 1 114 ? 14.849 3.282 -21.155 1.00 91.44 114 ILE A C 1
ATOM 875 O O . ILE A 1 114 ? 13.832 3.355 -21.847 1.00 91.44 114 ILE A O 1
ATOM 879 N N . SER A 1 115 ? 16.036 3.709 -21.588 1.00 88.38 115 SER A N 1
ATOM 880 C CA . SER A 1 115 ? 16.226 4.308 -22.909 1.00 88.38 115 SER A CA 1
ATOM 881 C C . SER A 1 115 ? 15.887 3.326 -24.037 1.00 88.38 115 SER A C 1
ATOM 883 O O . SER A 1 115 ? 15.153 3.682 -24.961 1.00 88.38 115 SER A O 1
ATOM 885 N N . ALA A 1 116 ? 16.371 2.083 -23.949 1.00 91.12 116 ALA A N 1
ATOM 886 C CA . ALA A 1 116 ? 16.086 1.041 -24.932 1.00 91.12 116 ALA A CA 1
ATOM 887 C C . ALA A 1 116 ? 14.599 0.651 -24.941 1.00 91.12 116 ALA A C 1
ATOM 889 O O . ALA A 1 116 ? 13.983 0.609 -26.003 1.00 91.12 116 ALA A O 1
ATOM 890 N N . TYR A 1 117 ? 14.011 0.432 -23.762 1.00 91.44 117 TYR A N 1
ATOM 891 C CA . TYR A 1 117 ? 12.612 0.043 -23.596 1.00 91.44 117 TYR A CA 1
ATOM 892 C C . TYR A 1 117 ? 11.658 1.100 -24.170 1.00 91.44 117 TYR A C 1
ATOM 894 O O . TYR A 1 117 ? 10.804 0.783 -24.994 1.00 91.44 117 TYR A O 1
ATOM 902 N N . THR A 1 118 ? 11.837 2.367 -23.785 1.00 87.38 118 THR A N 1
ATOM 903 C CA . THR A 1 118 ? 10.973 3.473 -24.239 1.00 87.38 118 THR A CA 1
ATOM 904 C C . THR A 1 118 ? 11.106 3.749 -25.737 1.00 87.38 118 THR A C 1
ATOM 906 O O . THR A 1 118 ? 10.108 4.050 -26.393 1.00 87.38 118 THR A O 1
ATOM 909 N N . SER A 1 119 ? 12.311 3.612 -26.300 1.00 88.06 119 SER A N 1
ATOM 910 C CA . SER A 1 119 ? 12.528 3.746 -27.747 1.00 88.06 119 SER A CA 1
ATOM 911 C C . SER A 1 119 ? 11.844 2.612 -28.512 1.00 88.06 119 SER A C 1
ATOM 913 O O . SER A 1 119 ? 11.097 2.871 -29.453 1.00 88.06 119 SER A O 1
ATOM 915 N N . ALA A 1 120 ? 12.014 1.369 -28.051 1.00 91.12 120 ALA A N 1
ATOM 916 C CA . ALA A 1 120 ? 11.387 0.199 -28.653 1.00 91.12 120 ALA A CA 1
ATOM 917 C C . ALA A 1 120 ? 9.850 0.272 -28.601 1.00 91.12 120 ALA A C 1
ATOM 919 O O . ALA A 1 120 ? 9.184 -0.054 -29.584 1.00 91.12 120 ALA A O 1
ATOM 920 N N . GLU A 1 121 ? 9.281 0.749 -27.489 1.00 88.69 121 GLU A N 1
ATOM 921 C CA . GLU A 1 121 ? 7.837 0.970 -27.354 1.00 88.69 121 GLU A CA 1
ATOM 922 C C . GLU A 1 121 ? 7.324 2.036 -28.332 1.00 88.69 121 GLU A C 1
ATOM 924 O O . GLU A 1 121 ? 6.331 1.803 -29.021 1.00 88.69 121 GLU A O 1
ATOM 929 N N . LYS A 1 122 ? 8.029 3.168 -28.459 1.00 86.94 122 LYS A N 1
ATOM 930 C CA . LYS A 1 122 ? 7.671 4.251 -29.391 1.00 86.94 122 LYS A CA 1
ATOM 931 C C . LYS A 1 122 ? 7.699 3.801 -30.853 1.00 86.94 122 LYS A C 1
ATOM 933 O O . LYS A 1 122 ? 6.851 4.211 -31.641 1.00 86.94 122 LYS A O 1
ATOM 938 N N . GLU A 1 123 ? 8.672 2.974 -31.212 1.00 91.12 123 GLU A N 1
ATOM 939 C CA . GLU A 1 123 ? 8.821 2.419 -32.561 1.00 91.12 123 GLU A CA 1
ATOM 940 C C . GLU A 1 123 ? 7.881 1.232 -32.826 1.00 91.12 123 GLU A C 1
ATOM 942 O O . GLU A 1 123 ? 7.775 0.768 -33.961 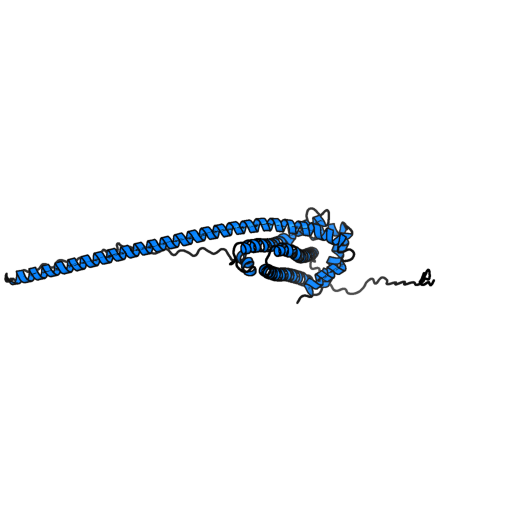1.00 91.12 123 GLU A O 1
ATOM 947 N N . GLY A 1 124 ? 7.195 0.720 -31.798 1.00 90.56 124 GLY A N 1
ATOM 948 C CA . GLY A 1 124 ? 6.385 -0.490 -31.909 1.00 90.56 124 GLY A CA 1
ATOM 949 C C . GLY A 1 124 ? 7.221 -1.726 -32.263 1.00 90.56 124 GLY A C 1
ATOM 950 O O . GLY A 1 124 ? 6.763 -2.587 -33.021 1.00 90.56 124 GLY A O 1
ATOM 951 N N . ASN A 1 125 ? 8.450 -1.819 -31.746 1.00 95.50 125 ASN A N 1
ATOM 952 C CA . ASN A 1 125 ? 9.404 -2.873 -32.081 1.00 95.50 125 ASN A CA 1
ATOM 953 C C . ASN A 1 125 ? 8.924 -4.255 -31.588 1.00 95.50 125 ASN A C 1
ATOM 955 O O . ASN A 1 125 ? 9.027 -4.616 -30.414 1.00 95.50 125 ASN A O 1
ATOM 959 N N . LYS A 1 126 ? 8.418 -5.070 -32.520 1.00 94.69 126 LYS A N 1
ATOM 960 C CA . LYS A 1 126 ? 7.872 -6.405 -32.225 1.00 94.69 126 LYS A CA 1
ATOM 961 C C . LYS A 1 126 ? 8.928 -7.420 -31.789 1.00 94.69 126 LYS A C 1
ATOM 963 O O . LYS A 1 126 ? 8.594 -8.352 -31.060 1.00 94.69 126 LYS A O 1
ATOM 968 N N . GLU A 1 127 ? 10.171 -7.271 -32.242 1.00 95.12 127 GLU A N 1
ATOM 969 C CA . GLU A 1 127 ? 11.264 -8.173 -31.872 1.00 95.12 127 GLU A CA 1
ATOM 970 C C . GLU A 1 127 ? 11.646 -7.964 -30.408 1.00 95.12 127 GLU A C 1
ATOM 972 O O . GLU A 1 127 ? 11.613 -8.915 -29.627 1.00 95.12 127 GLU A O 1
ATOM 977 N N . TYR A 1 128 ? 11.843 -6.704 -30.008 1.00 94.25 128 TYR A N 1
ATOM 978 C CA . TYR A 1 128 ? 12.079 -6.338 -28.613 1.00 94.25 128 TYR A CA 1
ATOM 979 C C . TYR A 1 128 ? 10.912 -6.762 -27.705 1.00 94.25 128 TYR A C 1
ATOM 981 O O . TYR A 1 128 ? 11.126 -7.301 -26.620 1.00 94.25 128 TYR A O 1
ATOM 989 N N . LEU A 1 129 ? 9.664 -6.583 -28.154 1.00 94.00 129 LEU A N 1
ATOM 990 C CA . LEU A 1 129 ? 8.477 -7.039 -27.423 1.00 94.00 129 LEU A CA 1
ATOM 991 C C . LEU A 1 129 ? 8.459 -8.564 -27.221 1.00 94.00 129 LEU A C 1
ATOM 993 O O . LEU A 1 129 ? 8.163 -9.033 -26.121 1.00 94.00 129 LEU A O 1
ATOM 997 N N . LYS A 1 130 ? 8.780 -9.344 -28.262 1.00 93.62 130 LYS A N 1
ATOM 998 C CA . LYS A 1 130 ? 8.846 -10.812 -28.192 1.00 93.62 130 LYS A CA 1
ATOM 999 C C . LYS A 1 130 ? 9.951 -11.266 -27.243 1.00 93.62 130 LYS A C 1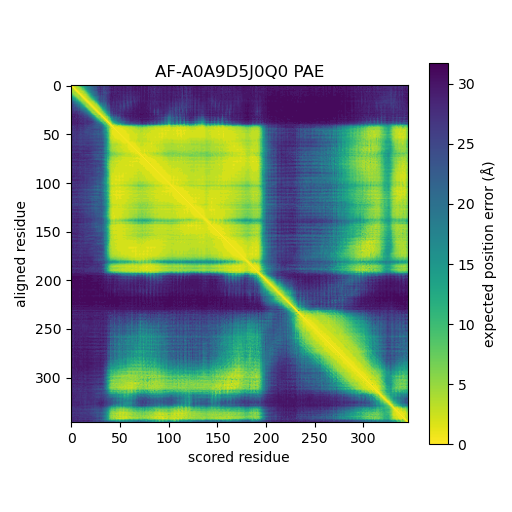
ATOM 1001 O O . LYS A 1 130 ? 9.724 -12.134 -26.403 1.00 93.62 130 LYS A O 1
ATOM 1006 N N . GLU A 1 131 ? 11.126 -10.662 -27.363 1.00 92.94 131 GLU A N 1
ATOM 1007 C CA . GLU A 1 131 ? 12.250 -10.877 -26.462 1.00 92.94 131 GLU A CA 1
ATOM 1008 C C . GLU A 1 131 ? 11.881 -10.597 -25.002 1.00 92.94 131 GLU A C 1
ATOM 1010 O O . GLU A 1 131 ? 12.174 -11.407 -24.123 1.00 92.94 131 GLU A O 1
ATOM 1015 N N . MET A 1 132 ? 11.193 -9.483 -24.746 1.00 93.62 132 MET A N 1
ATOM 1016 C CA . MET A 1 132 ? 10.741 -9.120 -23.409 1.00 93.62 132 MET A CA 1
ATOM 1017 C C . MET A 1 132 ? 9.667 -10.081 -22.886 1.00 93.62 132 MET A C 1
ATOM 1019 O O . MET A 1 132 ? 9.722 -10.511 -21.738 1.00 93.62 132 MET A O 1
ATOM 1023 N N . GLY A 1 133 ? 8.712 -10.476 -23.731 1.00 92.31 133 GLY A N 1
ATOM 1024 C CA . GLY A 1 133 ? 7.697 -11.471 -23.384 1.00 92.31 133 GLY A CA 1
ATOM 1025 C C . GLY A 1 133 ? 8.307 -12.818 -22.986 1.00 92.31 133 GLY A C 1
ATOM 1026 O O . GLY A 1 133 ? 7.873 -13.417 -22.001 1.00 92.31 133 GLY A O 1
ATOM 1027 N N . ASN A 1 134 ? 9.351 -13.255 -23.697 1.00 92.69 134 ASN A N 1
ATOM 1028 C CA . ASN A 1 134 ? 10.097 -14.472 -23.379 1.00 92.69 134 ASN A CA 1
ATOM 1029 C C . ASN A 1 134 ? 10.870 -14.340 -22.061 1.00 92.69 134 ASN A C 1
ATOM 1031 O O . ASN A 1 134 ? 10.754 -15.218 -21.207 1.00 92.69 134 ASN A O 1
ATOM 1035 N N . ALA A 1 135 ? 11.601 -13.236 -21.877 1.00 92.56 135 ALA A N 1
ATOM 1036 C CA . ALA A 1 135 ? 12.361 -12.945 -20.659 1.00 92.56 135 ALA A CA 1
ATOM 1037 C C . ALA A 1 135 ? 11.478 -12.977 -19.402 1.00 92.56 135 ALA A C 1
ATOM 1039 O O . ALA A 1 135 ? 11.862 -13.494 -18.355 1.00 92.56 135 ALA A O 1
ATOM 1040 N N . LEU A 1 136 ?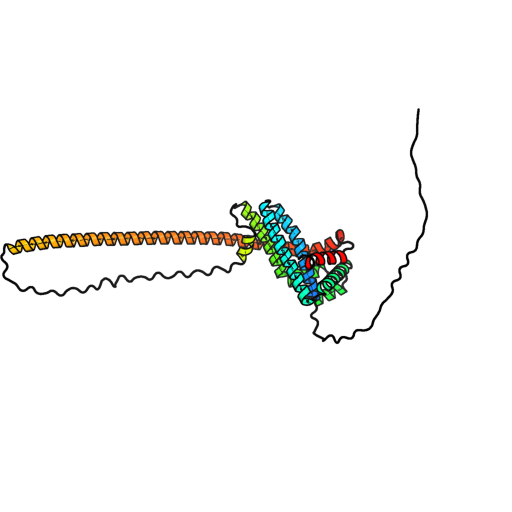 10.256 -12.454 -19.519 1.00 91.12 136 LEU A N 1
ATOM 1041 C CA . LEU A 1 136 ? 9.276 -12.391 -18.437 1.00 91.12 136 LEU A CA 1
ATOM 1042 C C . LEU A 1 136 ? 8.425 -13.666 -18.300 1.00 91.12 136 LEU A C 1
ATOM 1044 O O . LEU A 1 136 ? 7.532 -13.705 -17.452 1.00 91.12 136 LEU A O 1
ATOM 1048 N N . ALA A 1 137 ? 8.648 -14.680 -19.144 1.00 92.12 137 ALA A N 1
ATOM 1049 C CA . ALA A 1 137 ? 7.823 -15.887 -19.233 1.00 92.12 137 ALA A CA 1
ATOM 1050 C C . ALA A 1 137 ? 6.309 -15.581 -19.354 1.00 92.12 137 ALA A C 1
ATOM 1052 O O . ALA A 1 137 ? 5.447 -16.230 -18.747 1.00 92.12 137 ALA A O 1
ATOM 1053 N N . VAL A 1 138 ? 5.958 -14.559 -20.141 1.00 87.31 138 VAL A N 1
ATOM 1054 C CA . VAL A 1 138 ? 4.569 -14.142 -20.351 1.00 87.31 138 VAL A CA 1
ATOM 1055 C C . VAL A 1 138 ? 3.927 -15.030 -21.417 1.00 87.31 138 VAL A C 1
ATOM 1057 O O . VAL A 1 138 ? 4.147 -14.859 -22.611 1.00 87.31 138 VAL A O 1
ATOM 1060 N N . ALA A 1 139 ? 3.107 -15.982 -20.964 1.00 85.75 139 ALA A N 1
ATOM 1061 C CA . ALA A 1 139 ? 2.197 -16.758 -21.807 1.00 85.75 139 ALA A CA 1
ATOM 1062 C C . ALA A 1 139 ? 0.735 -16.275 -21.645 1.00 85.75 139 ALA A C 1
ATOM 1064 O O . ALA A 1 139 ? 0.298 -16.132 -20.490 1.00 85.75 139 ALA A O 1
ATOM 1065 N N . PRO A 1 140 ? -0.018 -16.056 -22.748 1.00 85.81 140 PRO A N 1
ATOM 1066 C CA . PRO A 1 140 ? 0.447 -16.049 -24.145 1.00 85.81 140 PRO A CA 1
ATOM 1067 C C . PRO A 1 140 ? 1.388 -14.867 -24.432 1.00 85.81 140 PRO A C 1
ATOM 1069 O O . PRO A 1 140 ? 1.358 -13.872 -23.711 1.00 85.81 140 PRO A O 1
ATOM 1072 N N . ALA A 1 141 ? 2.213 -14.980 -25.480 1.00 87.81 141 ALA A N 1
ATOM 1073 C CA . ALA A 1 141 ? 3.138 -13.913 -25.856 1.00 87.81 141 ALA A CA 1
ATOM 1074 C C . ALA A 1 141 ? 2.369 -12.599 -26.115 1.00 87.81 141 ALA A C 1
ATOM 1076 O O . ALA A 1 141 ? 1.342 -12.621 -26.802 1.00 87.81 141 ALA A O 1
ATOM 1077 N N . PRO A 1 142 ? 2.833 -11.460 -25.573 1.00 90.69 142 PRO A N 1
ATOM 1078 C CA . PRO A 1 142 ? 2.100 -10.206 -25.660 1.00 90.69 142 PRO A CA 1
ATOM 1079 C C . PRO A 1 142 ? 2.057 -9.698 -27.105 1.00 90.69 142 PRO A C 1
ATOM 1081 O O . PRO A 1 142 ? 3.085 -9.582 -27.768 1.00 90.69 142 PRO A O 1
ATOM 1084 N N . GLY A 1 143 ? 0.853 -9.378 -27.588 1.00 90.69 143 GLY A N 1
ATOM 1085 C CA . GLY A 1 143 ? 0.645 -8.836 -28.938 1.00 90.69 143 GLY A CA 1
ATOM 1086 C C . GLY A 1 143 ? 0.953 -7.340 -29.072 1.00 90.69 143 GLY A C 1
ATOM 1087 O O . GLY A 1 143 ? 1.100 -6.843 -30.186 1.00 90.69 143 GLY A O 1
ATOM 1088 N N . SER A 1 144 ? 1.055 -6.623 -27.951 1.00 93.12 144 SER A N 1
ATOM 1089 C CA . SER A 1 144 ? 1.380 -5.195 -27.876 1.00 93.12 144 SER A CA 1
ATOM 1090 C C . SER A 1 144 ? 2.118 -4.870 -26.574 1.00 93.12 144 SER A C 1
ATOM 1092 O O . SER A 1 144 ? 2.086 -5.652 -25.619 1.00 93.12 144 SER A O 1
ATOM 1094 N N . TYR A 1 145 ? 2.747 -3.694 -26.507 1.00 87.94 145 TYR A N 1
ATOM 1095 C CA . TYR A 1 145 ? 3.345 -3.184 -25.269 1.00 87.94 145 TYR A CA 1
ATOM 1096 C C . TYR A 1 145 ? 2.298 -2.941 -24.166 1.00 87.94 145 TYR A C 1
ATOM 1098 O O . TYR A 1 145 ? 2.598 -3.140 -22.992 1.00 87.94 145 TYR A O 1
ATOM 1106 N N . ASP A 1 146 ? 1.046 -2.626 -24.516 1.00 87.00 146 ASP A N 1
ATOM 1107 C CA . ASP A 1 146 ? -0.054 -2.562 -23.540 1.00 87.00 146 ASP A CA 1
ATOM 1108 C C . ASP A 1 146 ? -0.366 -3.945 -22.940 1.00 87.00 146 ASP A C 1
ATOM 1110 O O . ASP A 1 146 ? -0.553 -4.084 -21.730 1.00 87.00 146 ASP A O 1
ATOM 1114 N N . ALA A 1 147 ? -0.372 -4.998 -23.766 1.00 89.44 147 ALA A N 1
ATOM 1115 C CA . ALA A 1 147 ? -0.580 -6.368 -23.295 1.00 89.44 147 ALA A CA 1
ATOM 1116 C C . ALA A 1 147 ? 0.588 -6.859 -22.421 1.00 89.44 147 ALA A C 1
ATOM 1118 O O . ALA A 1 147 ? 0.376 -7.575 -21.435 1.00 89.44 147 ALA A O 1
ATOM 1119 N N . LEU A 1 148 ? 1.819 -6.446 -22.750 1.00 90.38 148 LEU A N 1
ATOM 1120 C CA . LEU A 1 148 ? 3.001 -6.664 -21.915 1.00 90.38 148 LEU A CA 1
ATOM 1121 C C . LEU A 1 148 ? 2.828 -5.984 -20.552 1.00 90.38 148 LEU A C 1
ATOM 1123 O O . LEU A 1 148 ? 2.986 -6.645 -19.527 1.00 90.38 148 LEU A O 1
ATOM 1127 N N . ARG A 1 149 ? 2.432 -4.705 -20.540 1.00 88.44 149 ARG A N 1
ATOM 1128 C CA . ARG A 1 149 ? 2.146 -3.922 -19.329 1.00 88.44 149 ARG A CA 1
ATOM 1129 C C . ARG A 1 149 ? 1.153 -4.617 -18.412 1.00 88.44 149 ARG A C 1
ATOM 1131 O O . ARG A 1 149 ? 1.485 -4.882 -17.259 1.00 88.44 149 ARG A O 1
ATOM 1138 N N . GLY A 1 150 ? -0.014 -4.981 -18.943 1.00 86.06 150 GLY A N 1
ATOM 1139 C CA . GLY A 1 150 ? -1.037 -5.695 -18.177 1.00 86.06 150 GLY A CA 1
ATOM 1140 C C . GLY A 1 150 ? -0.544 -7.040 -17.634 1.00 86.06 150 GLY A C 1
ATOM 1141 O O . GLY A 1 150 ? -0.887 -7.433 -16.522 1.00 86.06 150 GLY A O 1
ATOM 1142 N N . SER A 1 151 ? 0.316 -7.738 -18.380 1.00 89.88 151 SER A N 1
ATOM 1143 C CA . SER A 1 151 ? 0.899 -9.005 -17.928 1.00 89.88 151 SER A CA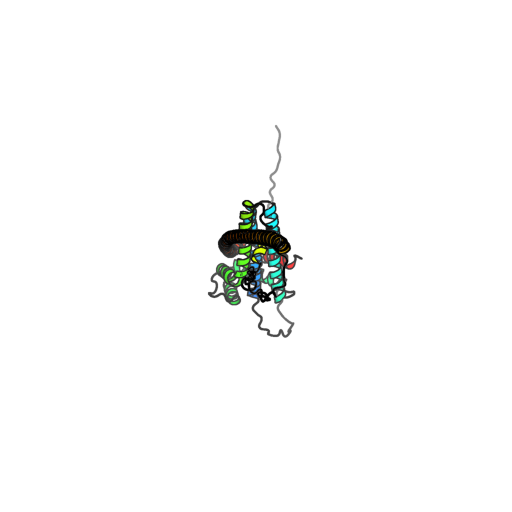 1
ATOM 1144 C C . SER A 1 151 ? 1.923 -8.814 -16.809 1.00 89.88 151 SER A C 1
ATOM 1146 O O . SER A 1 151 ? 1.927 -9.586 -15.849 1.00 89.88 151 SER A O 1
ATOM 1148 N N . VAL A 1 152 ? 2.777 -7.790 -16.907 1.00 89.50 152 VAL A N 1
ATOM 1149 C CA . VAL A 1 152 ? 3.756 -7.437 -15.870 1.00 89.50 152 VAL A CA 1
ATOM 1150 C C . VAL A 1 152 ? 3.039 -7.041 -14.583 1.00 89.50 152 VAL A C 1
ATOM 1152 O O . VAL A 1 152 ? 3.368 -7.579 -13.523 1.00 89.50 152 VAL A O 1
ATOM 1155 N N . THR A 1 153 ? 2.030 -6.168 -14.660 1.00 87.50 153 THR A N 1
ATOM 1156 C CA . THR A 1 153 ? 1.301 -5.733 -13.464 1.00 87.50 153 THR A CA 1
ATOM 1157 C C . THR A 1 153 ? 0.568 -6.897 -12.802 1.00 87.50 153 THR A C 1
ATOM 1159 O O . THR A 1 153 ? 0.700 -7.096 -11.595 1.00 87.50 153 THR A O 1
ATOM 1162 N N . ALA A 1 154 ? -0.118 -7.733 -13.588 1.00 87.75 154 ALA A N 1
ATOM 1163 C CA . ALA A 1 154 ? -0.887 -8.861 -13.072 1.00 87.75 154 ALA A CA 1
ATOM 1164 C C . ALA A 1 154 ? -0.024 -9.999 -12.499 1.00 87.75 154 ALA A C 1
ATOM 1166 O O . ALA A 1 154 ? -0.420 -10.618 -11.510 1.00 87.75 154 ALA A O 1
ATOM 1167 N N . LYS A 1 155 ? 1.129 -10.310 -13.110 1.00 89.38 155 LYS A N 1
ATOM 1168 C CA . LYS A 1 155 ? 1.964 -11.458 -12.705 1.00 89.38 155 LYS A CA 1
ATOM 1169 C C . LYS A 1 155 ? 3.095 -11.077 -11.758 1.00 89.38 155 LYS A C 1
ATOM 1171 O O . LYS A 1 155 ? 3.309 -11.767 -10.767 1.00 89.38 155 LYS A O 1
ATOM 1176 N N . LEU A 1 156 ? 3.833 -10.013 -12.067 1.00 89.31 156 LEU A N 1
ATOM 1177 C CA . LEU A 1 156 ? 5.082 -9.677 -11.375 1.00 89.31 156 LEU A CA 1
ATOM 1178 C C . LEU A 1 156 ? 4.894 -8.619 -10.292 1.00 89.31 156 LEU A C 1
ATOM 1180 O O . LEU A 1 156 ? 5.667 -8.577 -9.338 1.00 89.31 156 LEU A O 1
ATOM 1184 N N . MET A 1 157 ? 3.862 -7.784 -10.417 1.00 89.12 157 MET A N 1
ATOM 1185 C CA . MET A 1 157 ? 3.663 -6.644 -9.521 1.00 89.12 157 MET A CA 1
ATOM 1186 C C . MET A 1 157 ? 2.383 -6.712 -8.707 1.00 89.12 157 MET A C 1
ATOM 1188 O O . MET A 1 157 ? 2.067 -5.747 -8.019 1.00 89.12 157 MET A O 1
ATOM 1192 N N . LYS A 1 158 ? 1.668 -7.840 -8.726 1.00 89.56 158 LYS A N 1
ATOM 1193 C CA . LYS A 1 158 ? 0.399 -7.990 -8.008 1.00 89.56 158 LYS A CA 1
ATOM 1194 C C . LYS A 1 158 ? 0.491 -7.532 -6.552 1.00 89.56 158 LYS A C 1
ATOM 1196 O O . LYS A 1 158 ? -0.316 -6.723 -6.123 1.00 89.56 158 LYS A O 1
ATOM 1201 N N . GLY A 1 159 ? 1.517 -7.976 -5.823 1.00 89.50 159 GLY A N 1
ATOM 1202 C CA . GLY A 1 159 ? 1.710 -7.574 -4.426 1.00 89.50 159 GLY A CA 1
ATOM 1203 C C . GLY A 1 159 ? 1.974 -6.076 -4.245 1.00 89.50 159 GLY A C 1
ATOM 1204 O O . GLY A 1 159 ? 1.495 -5.484 -3.282 1.00 89.50 159 GLY A O 1
ATOM 1205 N N . ASP A 1 160 ? 2.690 -5.448 -5.180 1.00 89.88 160 ASP A N 1
ATOM 1206 C CA . ASP A 1 160 ? 2.963 -4.010 -5.130 1.00 89.88 160 ASP A CA 1
ATOM 1207 C C . ASP A 1 160 ? 1.692 -3.205 -5.467 1.00 89.88 160 ASP A C 1
ATOM 1209 O O . ASP A 1 160 ? 1.362 -2.256 -4.759 1.00 89.88 160 ASP A O 1
ATOM 1213 N N . VAL A 1 161 ? 0.933 -3.624 -6.487 1.00 88.69 161 VAL A N 1
ATOM 1214 C CA . VAL A 1 161 ? -0.366 -3.031 -6.851 1.00 88.69 161 VAL A CA 1
ATOM 1215 C C . VAL A 1 161 ? -1.363 -3.166 -5.701 1.00 88.69 161 VAL A C 1
ATOM 1217 O O . VAL A 1 161 ? -1.975 -2.175 -5.314 1.00 88.69 161 VAL A O 1
ATOM 1220 N N . ASP A 1 162 ? -1.479 -4.353 -5.102 1.00 88.25 162 ASP A N 1
ATOM 1221 C CA . ASP A 1 162 ? -2.367 -4.610 -3.965 1.00 88.25 162 ASP A CA 1
ATOM 1222 C C . ASP A 1 162 ? -1.990 -3.754 -2.748 1.00 88.25 162 ASP A C 1
ATOM 1224 O O . ASP A 1 162 ? -2.873 -3.267 -2.037 1.00 88.25 162 ASP A O 1
ATOM 1228 N N . SER A 1 163 ? -0.690 -3.553 -2.506 1.00 90.19 163 SER A N 1
ATOM 1229 C CA . SER A 1 163 ? -0.197 -2.709 -1.416 1.00 90.19 163 SER A CA 1
ATOM 1230 C C . SER A 1 163 ? -0.529 -1.233 -1.643 1.00 90.19 163 SER A C 1
ATOM 1232 O O . SER A 1 163 ? -0.981 -0.563 -0.716 1.00 90.19 163 SER A O 1
ATOM 1234 N N . LEU A 1 164 ? -0.316 -0.715 -2.856 1.00 90.56 164 LEU A N 1
ATOM 1235 C CA . LEU A 1 164 ? -0.605 0.684 -3.185 1.00 90.56 164 LEU A CA 1
ATOM 1236 C C . LEU A 1 164 ? -2.111 0.965 -3.242 1.00 90.56 164 LEU A C 1
ATOM 1238 O O . LEU A 1 164 ? -2.562 1.998 -2.750 1.00 90.56 164 LEU A O 1
ATOM 1242 N N . ALA A 1 165 ? -2.897 0.030 -3.781 1.00 89.25 165 ALA A N 1
ATOM 1243 C CA . ALA A 1 165 ? -4.354 0.097 -3.755 1.00 89.25 165 ALA A CA 1
ATOM 1244 C C . ALA A 1 165 ? -4.886 0.094 -2.314 1.00 89.25 165 ALA A C 1
ATOM 1246 O O . ALA A 1 165 ? -5.772 0.879 -1.986 1.00 89.25 165 ALA A O 1
ATOM 1247 N N . GLY A 1 166 ? -4.303 -0.740 -1.444 1.00 90.38 166 GLY A N 1
ATOM 1248 C CA . GLY A 1 166 ? -4.604 -0.752 -0.013 1.00 90.38 166 GLY A CA 1
ATOM 1249 C C . GLY A 1 166 ? -4.321 0.596 0.649 1.00 90.38 166 GLY A C 1
ATOM 1250 O O . GLY A 1 166 ? -5.199 1.138 1.307 1.00 90.38 166 GLY A O 1
ATOM 1251 N N . PHE A 1 167 ? -3.150 1.188 0.392 1.00 93.75 167 PHE A N 1
ATOM 1252 C CA . PHE A 1 167 ? -2.799 2.515 0.906 1.00 93.75 167 PHE A CA 1
ATOM 1253 C C . PHE A 1 167 ? -3.802 3.604 0.480 1.00 93.75 167 PHE A C 1
ATOM 1255 O O . PHE A 1 167 ? -4.263 4.376 1.321 1.00 93.75 167 PHE A O 1
ATOM 1262 N N . LEU A 1 168 ? -4.162 3.667 -0.810 1.00 93.06 168 LEU A N 1
ATOM 1263 C CA . LEU A 1 168 ? -5.124 4.653 -1.325 1.00 93.06 168 LEU A CA 1
ATOM 1264 C C . LEU A 1 168 ? -6.523 4.448 -0.739 1.00 93.06 168 LEU A C 1
ATOM 1266 O O . LEU A 1 168 ? -7.181 5.416 -0.354 1.00 93.06 168 LEU A O 1
ATOM 1270 N N . SER A 1 169 ? -6.944 3.191 -0.619 1.00 90.94 169 SER A N 1
ATOM 1271 C CA . SER A 1 169 ? -8.196 2.825 0.030 1.00 90.94 169 SER A CA 1
ATOM 1272 C C . SER A 1 169 ? -8.211 3.235 1.505 1.00 90.94 169 SER A C 1
ATOM 1274 O O . SER A 1 169 ? -9.170 3.849 1.969 1.00 90.94 169 SER A O 1
ATOM 1276 N N . ASP A 1 170 ? -7.146 2.938 2.253 1.00 91.81 170 ASP A N 1
ATOM 1277 C CA . ASP A 1 170 ? -7.018 3.339 3.654 1.00 91.81 170 ASP A CA 1
ATOM 1278 C C . ASP A 1 170 ? -7.052 4.863 3.802 1.00 91.81 170 ASP A C 1
ATOM 1280 O O . ASP A 1 170 ? -7.714 5.359 4.714 1.00 91.81 170 ASP A O 1
ATOM 1284 N N . ALA A 1 171 ? -6.389 5.605 2.908 1.00 93.75 171 ALA A N 1
ATOM 1285 C CA . ALA A 1 171 ? -6.429 7.066 2.888 1.00 93.75 171 ALA A CA 1
ATOM 1286 C C . ALA A 1 171 ? -7.851 7.591 2.648 1.00 93.75 171 ALA A C 1
ATOM 1288 O O . ALA A 1 171 ? -8.316 8.472 3.372 1.00 93.75 171 ALA A O 1
ATOM 1289 N N . GLU A 1 172 ? -8.566 7.037 1.668 1.00 92.50 172 GLU A N 1
ATOM 1290 C CA . GLU A 1 172 ? -9.936 7.441 1.357 1.00 92.50 172 GLU A CA 1
ATOM 1291 C C . GLU A 1 172 ? -10.898 7.163 2.520 1.00 92.50 172 GLU A C 1
ATOM 1293 O O . GLU A 1 172 ? -11.637 8.062 2.933 1.00 92.50 172 GLU A O 1
ATOM 1298 N N . VAL A 1 173 ? -10.862 5.955 3.088 1.00 91.75 173 VAL A N 1
ATOM 1299 C CA . VAL A 1 173 ? -11.713 5.576 4.226 1.00 91.75 173 VAL A CA 1
ATOM 1300 C C . VAL A 1 173 ? -11.377 6.418 5.457 1.00 91.75 173 VAL A C 1
ATOM 1302 O O . VAL A 1 173 ? -12.285 6.918 6.122 1.00 91.75 173 VAL A O 1
ATOM 1305 N N . TRP A 1 174 ? -10.093 6.659 5.730 1.00 93.50 174 TRP A N 1
ATOM 1306 C CA . TRP A 1 174 ? -9.668 7.498 6.850 1.00 93.50 174 TRP A CA 1
ATOM 1307 C C . TRP A 1 174 ? -10.167 8.942 6.723 1.00 93.50 174 TRP A C 1
ATOM 1309 O O . TRP A 1 174 ? -10.700 9.493 7.688 1.00 93.50 174 TRP A O 1
ATOM 1319 N N . VAL A 1 175 ? -10.082 9.543 5.529 1.00 93.50 175 VAL A N 1
ATOM 1320 C CA . VAL A 1 175 ? -10.646 10.881 5.268 1.00 93.50 175 VAL A CA 1
ATOM 1321 C C . VAL A 1 175 ? -12.158 10.890 5.500 1.00 93.50 175 VAL A C 1
ATOM 1323 O O . VAL A 1 175 ? -12.689 11.837 6.086 1.00 93.50 175 VAL A O 1
ATOM 1326 N N . GLN A 1 176 ? -12.876 9.850 5.066 1.00 91.75 176 GLN A N 1
ATOM 1327 C CA . GLN A 1 176 ? -14.323 9.748 5.280 1.00 91.75 176 GLN A CA 1
ATOM 1328 C C . GLN A 1 176 ? -14.690 9.592 6.761 1.00 91.75 176 GLN A C 1
ATOM 1330 O O . GLN A 1 176 ? -15.661 10.200 7.213 1.00 91.75 176 GLN A O 1
ATOM 1335 N N . LEU A 1 177 ? -13.921 8.813 7.521 1.00 88.62 177 LEU A N 1
ATOM 1336 C CA . LEU A 1 177 ? -14.153 8.605 8.949 1.00 88.62 177 LEU A CA 1
ATOM 1337 C C . LEU A 1 177 ? -13.843 9.851 9.761 1.00 88.62 177 LEU A C 1
ATOM 1339 O O . LEU A 1 177 ? -14.680 10.275 10.547 1.00 88.62 177 LEU A O 1
ATOM 1343 N N . LYS A 1 178 ? -12.723 10.522 9.494 1.00 89.44 178 LYS A N 1
ATOM 1344 C CA . LYS A 1 178 ? -12.340 11.739 10.217 1.00 89.44 178 LYS A CA 1
ATOM 1345 C C . LYS A 1 178 ? -13.306 12.909 9.977 1.00 89.44 178 LYS A C 1
ATOM 1347 O O . LYS A 1 178 ? -13.413 13.798 10.818 1.00 89.44 178 LYS A O 1
ATOM 1352 N N . LYS A 1 179 ? -14.080 12.882 8.881 1.00 88.31 179 LYS A N 1
ATOM 1353 C CA . LYS A 1 179 ? -15.231 13.784 8.671 1.00 88.31 179 LYS A CA 1
ATOM 1354 C C . LYS A 1 179 ? -16.414 13.487 9.595 1.00 88.31 179 LYS A C 1
ATOM 1356 O O . LYS A 1 179 ? -17.116 14.417 9.983 1.00 88.31 179 LYS A O 1
ATOM 1361 N N . LYS A 1 180 ? -16.660 12.214 9.911 1.00 87.00 180 LYS A N 1
ATOM 1362 C CA . LYS A 1 180 ? -17.759 11.770 10.784 1.00 87.00 180 LYS A CA 1
ATOM 1363 C C . LYS A 1 180 ? -17.370 11.839 12.263 1.00 87.00 180 LYS A C 1
ATOM 1365 O O . LYS A 1 180 ? -18.185 12.226 13.093 1.00 87.00 180 LYS A O 1
ATOM 1370 N N . GLU A 1 181 ? -16.118 11.521 12.579 1.00 84.62 181 GLU A N 1
ATOM 1371 C CA . GLU A 1 181 ? -15.604 11.370 13.936 1.00 84.62 181 GLU A CA 1
ATOM 1372 C C . GLU A 1 181 ? -14.326 12.189 14.143 1.00 84.62 181 GLU A C 1
ATOM 1374 O O . GLU A 1 181 ? -13.249 11.870 13.632 1.00 84.62 181 GLU A O 1
ATOM 1379 N N . LYS A 1 182 ? -14.423 13.239 14.968 1.00 77.50 182 LYS A N 1
ATOM 1380 C CA . LYS A 1 182 ? -13.295 14.145 15.252 1.00 77.50 182 LYS A CA 1
ATOM 1381 C C . LYS A 1 182 ? -12.127 13.473 15.986 1.00 77.50 182 LYS A C 1
ATOM 1383 O O . LYS A 1 182 ? -11.005 13.949 15.870 1.00 77.50 182 LYS A O 1
ATOM 1388 N N . ASN A 1 183 ? -12.378 12.371 16.697 1.00 81.81 183 ASN A N 1
ATOM 1389 C CA . ASN A 1 183 ? -11.374 11.633 17.475 1.00 81.81 183 ASN A CA 1
ATOM 1390 C C . ASN A 1 183 ? -10.776 10.434 16.716 1.00 81.81 183 ASN A C 1
ATOM 1392 O O . ASN A 1 183 ? -10.268 9.502 17.337 1.00 81.81 183 ASN A O 1
ATOM 1396 N N . THR A 1 184 ? -10.828 10.444 15.382 1.00 84.00 184 THR A N 1
ATOM 1397 C CA . THR A 1 184 ? -10.170 9.412 14.570 1.00 84.00 184 THR A CA 1
ATOM 1398 C C . THR A 1 184 ? -8.659 9.429 14.823 1.00 84.00 184 THR A C 1
ATOM 1400 O O . THR A 1 184 ? -8.040 10.495 14.882 1.00 84.00 184 THR A O 1
ATOM 1403 N N . VAL A 1 185 ? -8.057 8.246 14.962 1.00 90.12 185 VAL A N 1
ATOM 1404 C CA . VAL A 1 185 ? -6.608 8.093 15.167 1.00 90.12 185 VAL A CA 1
ATOM 1405 C C . VAL A 1 185 ? -5.791 8.730 14.027 1.00 90.12 185 VAL A C 1
ATOM 1407 O O . VAL A 1 185 ? -6.280 8.803 12.895 1.00 90.12 185 VAL A O 1
ATOM 1410 N N . PRO A 1 186 ? -4.536 9.156 14.278 1.00 92.75 186 PRO A N 1
ATOM 1411 C CA . PRO A 1 186 ? -3.655 9.671 13.228 1.00 92.75 186 PRO A CA 1
ATOM 1412 C C . PRO A 1 186 ? -3.474 8.673 12.078 1.00 92.75 186 PRO A C 1
ATOM 1414 O O . PRO A 1 186 ? -3.429 7.460 12.308 1.00 92.75 186 PRO A O 1
ATOM 1417 N N . PHE A 1 187 ? -3.304 9.164 10.850 1.00 92.81 187 PHE A N 1
ATOM 1418 C CA . PHE A 1 187 ? -3.269 8.323 9.649 1.00 92.81 187 PHE A CA 1
ATOM 1419 C C . PHE A 1 187 ? -2.154 7.267 9.693 1.00 92.81 187 PHE A C 1
ATOM 1421 O O . PHE A 1 187 ? -2.341 6.118 9.306 1.00 92.81 187 PHE A O 1
ATOM 1428 N N . LYS A 1 188 ? -0.996 7.596 10.268 1.00 91.88 188 LYS A N 1
ATOM 1429 C CA . LYS A 1 188 ? 0.104 6.633 10.434 1.00 91.88 188 LYS A CA 1
ATOM 1430 C C . LYS A 1 188 ? -0.247 5.470 11.376 1.00 91.88 188 LYS A C 1
ATOM 1432 O O . LYS A 1 188 ? 0.104 4.318 11.112 1.00 91.88 188 LYS A O 1
ATOM 1437 N N . ALA A 1 189 ? -0.976 5.757 12.457 1.00 88.56 189 ALA A N 1
ATOM 1438 C CA . ALA A 1 189 ? -1.480 4.728 13.367 1.00 88.56 189 ALA A CA 1
ATOM 1439 C C . ALA A 1 189 ? -2.583 3.896 12.691 1.00 88.56 189 ALA A C 1
ATOM 1441 O O . ALA A 1 189 ? -2.634 2.678 12.857 1.00 88.56 189 ALA A O 1
ATOM 1442 N N . TRP A 1 190 ? -3.409 4.545 11.867 1.00 90.81 190 TRP A N 1
ATOM 1443 C CA . TRP A 1 190 ? -4.416 3.894 11.037 1.00 90.81 190 TRP A CA 1
ATOM 1444 C C . TRP A 1 190 ? -3.803 2.885 10.060 1.00 90.81 190 TRP A C 1
ATOM 1446 O O . TRP A 1 190 ? -4.246 1.744 10.014 1.00 90.81 190 TRP A O 1
ATOM 1456 N N . LEU A 1 191 ? -2.737 3.236 9.342 1.00 89.62 191 LEU A N 1
ATOM 1457 C CA . LEU A 1 191 ? -2.058 2.295 8.440 1.00 89.62 191 LEU A CA 1
ATOM 1458 C C . LEU A 1 191 ? -1.473 1.084 9.191 1.00 89.62 191 LEU A C 1
ATOM 1460 O O . LEU A 1 191 ? -1.482 -0.037 8.691 1.00 89.62 191 LEU A O 1
ATOM 1464 N N . SER A 1 192 ? -1.019 1.287 10.430 1.00 85.25 192 SER A N 1
ATOM 1465 C CA . SER A 1 192 ? -0.400 0.234 11.247 1.00 85.25 192 SER A CA 1
ATOM 1466 C C . SER A 1 192 ? -1.400 -0.758 11.860 1.00 85.25 192 SER A C 1
ATOM 1468 O O . SER A 1 192 ? -1.007 -1.855 12.256 1.00 85.25 192 SER A O 1
ATOM 1470 N N . ARG A 1 193 ? -2.696 -0.424 11.942 1.00 75.25 193 ARG A N 1
ATOM 1471 C CA . ARG A 1 193 ? -3.698 -1.274 12.620 1.00 75.25 193 ARG A CA 1
ATOM 1472 C C . ARG A 1 193 ? -3.937 -2.613 11.917 1.00 75.25 193 ARG A C 1
ATOM 1474 O O . ARG A 1 193 ? -4.277 -3.591 12.573 1.00 75.25 193 ARG A O 1
ATOM 1481 N N . GLN A 1 194 ? -3.728 -2.667 10.601 1.00 61.34 194 GLN A N 1
ATOM 1482 C CA . GLN A 1 194 ? -3.871 -3.897 9.822 1.00 61.34 194 GLN A CA 1
ATOM 1483 C C . GLN A 1 194 ? -2.686 -4.858 10.026 1.00 61.34 194 GLN A C 1
ATOM 1485 O O . GLN A 1 194 ? -2.796 -6.038 9.707 1.00 61.34 194 GLN A O 1
ATOM 1490 N N . ALA A 1 195 ? -1.570 -4.381 10.593 1.00 52.31 195 ALA A N 1
ATOM 1491 C CA . ALA A 1 195 ? -0.395 -5.197 10.893 1.00 52.31 195 ALA A CA 1
ATOM 1492 C C . ALA A 1 195 ? -0.467 -5.896 12.267 1.00 52.31 195 ALA A C 1
ATOM 1494 O O . ALA A 1 195 ? 0.436 -6.660 12.613 1.00 52.31 195 ALA A O 1
ATOM 1495 N N . ALA A 1 196 ? -1.514 -5.652 13.065 1.00 36.03 196 ALA A N 1
ATOM 1496 C CA . ALA A 1 196 ? -1.668 -6.299 14.362 1.00 36.03 196 ALA A CA 1
ATOM 1497 C C . ALA A 1 196 ? -2.100 -7.772 14.188 1.00 36.03 196 ALA A C 1
ATOM 1499 O O . ALA A 1 196 ? -3.112 -8.038 13.533 1.00 36.03 196 ALA A O 1
ATOM 1500 N N . PRO A 1 197 ? -1.381 -8.750 14.775 1.00 37.25 197 PRO A N 1
ATOM 1501 C CA . PRO A 1 197 ? -1.824 -10.137 14.766 1.00 37.25 197 PRO A CA 1
ATOM 1502 C C . PRO A 1 197 ? -3.167 -10.245 15.493 1.00 37.25 197 PRO A C 1
ATOM 1504 O O . PRO A 1 197 ? -3.362 -9.614 16.533 1.00 37.25 197 PRO A O 1
ATOM 1507 N N . ALA A 1 198 ? -4.074 -11.058 14.943 1.00 36.97 198 ALA A N 1
ATOM 1508 C CA . ALA A 1 198 ? -5.362 -11.382 15.546 1.00 36.97 198 ALA A CA 1
ATOM 1509 C C . ALA A 1 198 ? -5.195 -11.613 17.055 1.00 36.97 198 ALA A C 1
ATOM 1511 O O . ALA A 1 198 ? -4.443 -12.497 17.477 1.00 36.97 198 ALA A O 1
ATOM 1512 N N . VAL A 1 199 ? -5.853 -10.776 17.861 1.00 39.03 199 VAL A N 1
ATOM 1513 C CA . VAL A 1 199 ? -5.804 -10.845 19.322 1.00 39.03 199 VAL A CA 1
ATOM 1514 C C . VAL A 1 199 ? -6.218 -12.255 19.730 1.00 39.03 199 VAL A C 1
ATOM 1516 O O . VAL A 1 199 ? -7.375 -12.643 19.569 1.00 39.03 199 VAL A O 1
ATOM 1519 N N . LYS A 1 200 ? -5.258 -13.044 20.227 1.00 39.66 200 LYS A N 1
ATOM 1520 C CA . LYS A 1 200 ? -5.544 -14.358 20.804 1.00 39.66 200 LYS A CA 1
ATOM 1521 C C . LYS A 1 200 ? -6.555 -14.149 21.937 1.00 39.66 200 LYS A C 1
ATOM 1523 O O . LYS A 1 200 ? -6.304 -13.295 22.791 1.00 39.66 200 LYS A O 1
ATOM 1528 N N . PRO A 1 201 ? -7.681 -14.884 21.966 1.00 39.22 201 PRO A N 1
ATOM 1529 C CA . PRO A 1 201 ? -8.624 -14.782 23.068 1.00 39.22 201 PRO A CA 1
ATOM 1530 C C . PRO A 1 201 ? -7.886 -15.109 24.368 1.00 39.22 201 PRO A C 1
ATOM 1532 O O . PRO A 1 201 ? -7.265 -16.165 24.496 1.00 39.22 201 PRO A O 1
ATOM 1535 N N . VAL A 1 202 ? -7.901 -14.163 25.308 1.00 45.19 202 VAL A N 1
ATOM 1536 C CA . VAL A 1 202 ? -7.364 -14.368 26.654 1.00 45.19 202 VAL A CA 1
ATOM 1537 C C . VAL A 1 202 ? -8.151 -15.526 27.283 1.00 45.19 202 VAL A C 1
ATOM 1539 O O . VAL A 1 202 ? -9.382 -15.460 27.288 1.00 45.19 202 VAL A O 1
ATOM 1542 N N . PRO A 1 203 ? -7.494 -16.590 27.783 1.00 43.97 203 PRO A N 1
ATOM 1543 C CA . PRO A 1 203 ? -8.191 -17.697 28.421 1.00 43.97 203 PRO A CA 1
ATOM 1544 C C . PRO A 1 203 ? -8.938 -17.189 29.654 1.00 43.97 203 PRO A C 1
ATOM 1546 O O . PRO A 1 203 ? -8.325 -16.693 30.602 1.00 43.97 203 PRO A O 1
ATOM 1549 N N . VAL A 1 204 ? -10.263 -17.317 29.640 1.00 47.56 204 VAL A N 1
ATOM 1550 C CA . VAL A 1 204 ? -11.097 -17.140 30.829 1.00 47.56 204 VAL A CA 1
ATOM 1551 C C . VAL A 1 204 ? -10.700 -18.243 31.808 1.00 47.56 204 VAL A C 1
ATOM 1553 O O . VAL A 1 204 ? -10.887 -19.426 31.523 1.00 47.56 204 VAL A O 1
ATOM 1556 N N . GLN A 1 205 ? -10.083 -17.878 32.933 1.00 45.38 205 GLN A N 1
ATOM 1557 C CA . GLN A 1 205 ? -9.772 -18.854 33.975 1.00 45.38 205 GLN A CA 1
ATOM 1558 C C . GLN A 1 205 ? -11.084 -19.353 34.600 1.00 45.38 205 GLN A C 1
ATOM 1560 O O . GLN A 1 205 ? -11.924 -18.527 34.966 1.00 45.38 205 GLN A O 1
ATOM 1565 N N . PRO A 1 206 ? -11.288 -20.674 34.744 1.00 48.97 206 PRO A N 1
ATOM 1566 C CA . PRO A 1 206 ? -12.478 -21.193 35.394 1.00 48.97 206 PRO A CA 1
ATOM 1567 C C . PRO A 1 206 ? -12.444 -20.843 36.884 1.00 48.97 206 PRO A C 1
ATOM 1569 O O . PRO A 1 206 ? -11.512 -21.203 37.607 1.00 48.97 206 PRO A O 1
ATOM 1572 N N . VAL A 1 207 ? -13.488 -20.154 37.344 1.00 51.12 207 VAL A N 1
ATOM 1573 C CA . VAL A 1 207 ? -13.750 -19.925 38.766 1.00 51.12 207 VAL A CA 1
ATOM 1574 C C . VAL A 1 207 ? -13.908 -21.292 39.436 1.00 51.12 207 VAL A C 1
ATOM 1576 O O . VAL A 1 207 ? -14.824 -22.052 39.116 1.00 51.12 207 VAL A O 1
ATOM 1579 N N . LYS A 1 208 ? -12.988 -21.640 40.344 1.00 47.28 208 LYS A N 1
ATOM 1580 C CA . LYS A 1 208 ? -13.095 -22.855 41.161 1.00 47.28 208 LYS A CA 1
ATOM 1581 C C . LYS A 1 208 ? -14.352 -22.753 42.026 1.00 47.28 208 LYS A C 1
ATOM 1583 O O . LYS A 1 208 ? -14.424 -21.894 42.897 1.00 47.28 208 LYS A O 1
ATOM 1588 N N . LYS A 1 209 ? -15.316 -23.650 41.804 1.00 46.72 209 LYS A N 1
ATOM 1589 C CA . LYS A 1 209 ? -16.431 -23.876 42.730 1.00 46.72 209 LYS A CA 1
ATOM 1590 C C . LYS A 1 209 ? -15.874 -24.439 44.038 1.00 46.72 209 LYS A C 1
ATOM 1592 O O . LYS A 1 209 ? -15.307 -25.528 44.046 1.00 46.72 209 LYS A O 1
ATOM 1597 N N . THR A 1 210 ? -16.011 -23.688 45.122 1.00 50.25 210 THR A N 1
ATOM 1598 C CA . THR A 1 210 ? -15.845 -24.184 46.490 1.00 50.25 210 THR A CA 1
ATOM 1599 C C . THR A 1 210 ? -17.050 -25.057 46.838 1.00 50.25 210 THR A C 1
ATOM 1601 O O . THR A 1 210 ? -18.189 -24.656 46.612 1.00 50.25 210 THR A O 1
ATOM 1604 N N . ASP A 1 211 ? -16.788 -26.270 47.321 1.00 52.00 211 ASP A N 1
ATOM 1605 C CA . ASP A 1 211 ? -17.787 -27.306 47.595 1.00 52.00 211 ASP A CA 1
ATOM 1606 C C . ASP A 1 211 ? -18.450 -27.073 48.975 1.00 52.00 211 ASP A C 1
ATOM 1608 O O . ASP A 1 211 ? -17.755 -27.152 49.992 1.00 52.00 211 ASP A O 1
ATOM 1612 N N . PRO A 1 212 ? -19.759 -26.755 49.050 1.00 53.44 212 PRO A N 1
ATOM 1613 C CA . PRO A 1 212 ? -20.443 -26.365 50.290 1.00 53.44 212 PRO A CA 1
ATOM 1614 C C . PRO A 1 212 ? -20.761 -27.537 51.238 1.00 53.44 212 PRO A C 1
ATOM 1616 O O . PRO A 1 212 ? -21.296 -27.318 52.322 1.00 53.44 212 PRO A O 1
ATOM 1619 N N . LEU A 1 213 ? -20.440 -28.780 50.861 1.00 52.50 213 LEU A N 1
ATOM 1620 C CA . LEU A 1 213 ? -20.709 -29.982 51.664 1.00 52.50 213 LEU A CA 1
ATOM 1621 C C . LEU A 1 213 ? -19.623 -30.293 52.705 1.00 52.50 213 LEU A C 1
ATOM 1623 O O . LEU A 1 213 ? -19.829 -31.141 53.569 1.00 52.50 213 LEU A O 1
ATOM 1627 N N . ARG A 1 214 ? -18.480 -29.599 52.656 1.00 53.22 214 ARG A N 1
ATOM 1628 C CA . ARG A 1 214 ? -17.335 -29.868 53.538 1.00 53.22 214 ARG A CA 1
ATOM 1629 C C . ARG A 1 214 ? -17.427 -29.189 54.915 1.00 53.22 214 ARG A C 1
ATOM 1631 O O . ARG A 1 214 ? -16.683 -29.562 55.813 1.00 53.22 214 ARG A O 1
ATOM 1638 N N . ASP A 1 215 ? -18.377 -28.271 55.102 1.00 51.59 215 ASP A N 1
ATOM 1639 C CA . ASP A 1 215 ? -18.589 -27.538 56.364 1.00 51.59 215 ASP A CA 1
ATOM 1640 C C . ASP A 1 215 ? -19.677 -28.159 57.271 1.00 51.59 215 ASP A C 1
ATOM 1642 O O . ASP A 1 215 ? -19.964 -27.633 58.346 1.00 51.59 215 ASP A O 1
ATOM 1646 N N . ALA A 1 216 ? -20.287 -29.282 56.867 1.00 50.47 216 ALA A N 1
ATOM 1647 C CA . ALA A 1 216 ? -21.337 -29.963 57.638 1.00 50.47 216 ALA A CA 1
ATOM 1648 C C . ALA A 1 216 ? -20.817 -31.084 58.564 1.00 50.47 216 ALA A C 1
ATOM 1650 O O . ALA A 1 216 ? -21.570 -31.595 59.393 1.00 50.47 216 ALA A O 1
ATOM 1651 N N . GLU A 1 217 ? -19.538 -31.456 58.471 1.00 45.56 217 GLU A N 1
ATOM 1652 C CA . GLU A 1 217 ? -18.926 -32.501 59.302 1.00 45.56 217 GLU A CA 1
ATOM 1653 C C . GLU A 1 217 ? -18.315 -31.908 60.583 1.00 45.56 217 GLU A C 1
ATOM 1655 O O . GLU A 1 217 ? -17.104 -31.918 60.796 1.00 45.56 217 GLU A O 1
ATOM 1660 N N . VAL A 1 218 ? -19.162 -31.365 61.460 1.00 47.97 218 VAL A N 1
ATOM 1661 C CA . VAL A 1 218 ? -18.765 -31.063 62.844 1.00 47.97 218 VAL A CA 1
ATOM 1662 C C . VAL A 1 218 ? -19.037 -32.309 63.696 1.00 47.97 218 VAL A C 1
ATOM 1664 O O . VAL A 1 218 ? -20.184 -32.759 63.747 1.00 47.97 218 VAL A O 1
ATOM 1667 N N . PRO A 1 219 ? -18.034 -32.891 64.379 1.00 48.72 219 PRO A N 1
ATOM 1668 C CA . PRO A 1 219 ? -18.261 -34.043 65.239 1.00 48.72 219 PRO A CA 1
ATOM 1669 C C . PRO A 1 219 ? -19.100 -33.638 66.456 1.00 48.72 219 PRO A C 1
ATOM 1671 O O . PRO A 1 219 ? -18.732 -32.751 67.227 1.00 48.72 219 PRO A O 1
ATOM 1674 N N . VAL A 1 220 ? -20.242 -34.307 66.613 1.00 50.66 220 VAL A N 1
ATOM 1675 C CA . VAL A 1 220 ? -21.139 -34.185 67.767 1.00 50.66 220 VAL A CA 1
ATOM 1676 C C . VAL A 1 220 ? -20.377 -34.613 69.030 1.00 50.66 220 VAL A C 1
ATOM 1678 O O . VAL A 1 220 ? -19.835 -35.721 69.051 1.00 50.66 220 VAL A O 1
ATOM 1681 N N . PRO A 1 221 ? -20.302 -33.785 70.089 1.00 51.66 221 PRO A N 1
ATOM 1682 C CA . PRO A 1 221 ? -19.678 -34.206 71.335 1.00 51.66 221 PRO A CA 1
ATOM 1683 C C . PRO A 1 221 ? -20.516 -35.312 71.988 1.00 51.66 221 PRO A C 1
ATOM 1685 O O . PRO A 1 221 ? -21.739 -35.210 72.085 1.00 51.66 221 PRO A O 1
ATOM 1688 N N . ALA A 1 222 ? -19.844 -36.375 72.430 1.00 49.31 222 ALA A N 1
ATOM 1689 C CA . ALA A 1 222 ? -20.458 -37.479 73.155 1.00 49.31 222 ALA A CA 1
ATOM 1690 C C . ALA A 1 222 ? -21.156 -36.973 74.429 1.00 49.31 222 ALA A C 1
ATOM 1692 O O . ALA A 1 222 ? -20.555 -36.227 75.210 1.00 49.31 222 ALA A O 1
ATOM 1693 N N . LEU A 1 223 ? -22.408 -37.397 74.637 1.00 42.72 223 LEU A N 1
ATOM 1694 C CA . LEU A 1 223 ? -23.108 -37.210 75.906 1.00 42.72 223 LEU A CA 1
ATOM 1695 C C . LEU A 1 223 ? -22.274 -37.843 77.024 1.00 42.72 223 LEU A C 1
ATOM 1697 O O . LEU A 1 223 ? -21.984 -39.038 76.991 1.00 42.72 223 LEU A O 1
ATOM 1701 N N . LYS A 1 224 ? -21.891 -37.027 78.005 1.00 48.03 224 LYS A N 1
ATOM 1702 C CA . LYS A 1 224 ? -21.478 -37.516 79.317 1.00 48.03 224 LYS A CA 1
ATOM 1703 C C . LYS A 1 224 ? -22.738 -37.702 80.150 1.00 48.03 224 LYS A C 1
ATOM 1705 O O . LYS A 1 224 ? -23.510 -36.757 80.289 1.00 48.03 224 LYS A O 1
ATOM 1710 N N . ASP A 1 225 ? -22.912 -38.903 80.683 1.00 43.88 225 ASP A N 1
ATOM 1711 C CA . ASP A 1 225 ? -23.886 -39.178 81.731 1.00 43.88 225 ASP A CA 1
ATOM 1712 C C . ASP A 1 225 ? -23.499 -38.375 82.981 1.00 43.88 225 ASP A C 1
ATOM 1714 O O . ASP A 1 225 ? -22.380 -38.496 83.487 1.00 43.88 225 ASP A O 1
ATOM 1718 N N . GLU A 1 226 ? -24.400 -37.508 83.444 1.00 47.09 226 GLU A N 1
ATOM 1719 C CA . GLU A 1 226 ? -24.235 -36.798 84.709 1.00 47.09 226 GLU A CA 1
ATOM 1720 C C . GLU A 1 226 ? -24.608 -37.720 85.875 1.00 47.09 226 GLU A C 1
ATOM 1722 O O . GLU A 1 226 ? -25.710 -38.263 85.960 1.00 47.09 226 GLU A O 1
ATOM 1727 N N . GLU A 1 227 ? -23.649 -37.884 86.779 1.00 49.88 227 GLU A N 1
ATOM 1728 C CA . GLU A 1 227 ? -23.795 -38.531 88.074 1.00 49.88 227 GLU A CA 1
ATOM 1729 C C . GLU A 1 227 ? -24.690 -37.654 88.969 1.00 49.88 227 GLU A C 1
ATOM 1731 O O . GLU A 1 227 ? -24.424 -36.466 89.168 1.00 49.88 227 GLU A O 1
ATOM 1736 N N . VAL A 1 228 ? -25.783 -38.223 89.483 1.00 43.84 228 VAL A N 1
ATOM 1737 C CA . VAL A 1 228 ? -26.762 -37.514 90.320 1.00 43.84 228 VAL A CA 1
ATOM 1738 C C . VAL A 1 228 ? -26.151 -37.246 91.697 1.00 43.84 228 VAL A C 1
ATOM 1740 O O . VAL A 1 228 ? -26.220 -38.078 92.600 1.00 43.84 228 VAL A O 1
ATOM 1743 N N . GLY A 1 229 ? -25.538 -36.074 91.848 1.00 49.50 229 GLY A N 1
ATOM 1744 C CA . GLY A 1 229 ? -25.215 -35.482 93.142 1.00 49.50 229 GLY A CA 1
ATOM 1745 C C . GLY A 1 229 ? -26.452 -34.837 93.769 1.00 49.50 229 GLY A C 1
ATOM 1746 O O . GLY A 1 229 ? -27.257 -34.222 93.078 1.00 49.50 229 GLY A O 1
ATOM 1747 N N . ASP A 1 230 ? -26.599 -34.993 95.080 1.00 55.97 230 ASP A N 1
ATOM 1748 C CA . ASP A 1 230 ? -27.676 -34.446 95.911 1.00 55.97 230 ASP A CA 1
ATOM 1749 C C . ASP A 1 230 ? -27.722 -32.901 95.815 1.00 55.97 230 ASP A C 1
ATOM 1751 O O . ASP A 1 230 ? -26.834 -32.213 96.324 1.00 55.97 230 ASP A O 1
ATOM 1755 N N . VAL A 1 231 ? -28.716 -32.340 95.105 1.00 50.66 231 VAL A N 1
ATOM 1756 C CA . VAL A 1 231 ? -28.856 -30.884 94.896 1.00 50.66 231 VAL A CA 1
ATOM 1757 C C . VAL A 1 231 ? -30.000 -30.322 95.737 1.00 50.66 231 VAL A C 1
ATOM 1759 O O . VAL A 1 231 ? -31.160 -30.712 95.609 1.00 50.66 231 VAL A O 1
ATOM 1762 N N . ASN A 1 232 ? -29.669 -29.322 96.552 1.00 54.66 232 ASN A N 1
ATOM 1763 C CA . ASN A 1 232 ? -30.605 -28.531 97.341 1.00 54.66 232 ASN A CA 1
ATOM 1764 C C . ASN A 1 232 ? -31.638 -27.828 96.417 1.00 54.66 232 ASN A C 1
ATOM 1766 O O . ASN A 1 232 ? -31.245 -27.091 95.506 1.00 54.66 232 ASN A O 1
ATOM 1770 N N . PRO A 1 233 ? -32.961 -28.003 96.616 1.00 58.53 233 PRO A N 1
ATOM 1771 C CA . PRO A 1 233 ? -34.001 -27.578 95.667 1.00 58.53 233 PRO A CA 1
ATOM 1772 C C . PRO A 1 233 ? -34.062 -26.068 95.377 1.00 58.53 233 PRO A C 1
ATOM 1774 O O . PRO A 1 233 ? -34.653 -25.665 94.377 1.00 58.53 233 PRO A O 1
ATOM 1777 N N . VAL A 1 234 ? -33.445 -25.218 96.205 1.00 61.69 234 VAL A N 1
ATOM 1778 C CA . VAL A 1 234 ? -33.357 -23.763 95.970 1.00 61.69 234 VAL A CA 1
ATOM 1779 C C . VAL A 1 234 ? -32.266 -23.409 94.946 1.00 61.69 234 VAL A C 1
ATOM 1781 O O . VAL A 1 234 ? -32.469 -22.508 94.126 1.00 61.69 234 VAL A O 1
ATOM 1784 N N . ASP A 1 235 ? -31.159 -24.155 94.912 1.00 65.44 235 ASP A N 1
ATOM 1785 C CA . ASP A 1 235 ? -30.065 -23.947 93.953 1.00 65.44 235 ASP A CA 1
ATOM 1786 C C . ASP A 1 235 ? -30.459 -24.404 92.539 1.00 65.44 235 ASP A C 1
ATOM 1788 O O . ASP A 1 235 ? -30.119 -23.743 91.554 1.00 65.44 235 ASP A O 1
ATOM 1792 N N . ALA A 1 236 ? -31.314 -25.429 92.432 1.00 68.25 236 ALA A N 1
ATOM 1793 C CA . ALA A 1 236 ? -31.884 -25.904 91.169 1.00 68.25 236 ALA A CA 1
ATOM 1794 C C . ALA A 1 236 ? -32.690 -24.822 90.413 1.00 68.25 236 ALA A C 1
ATOM 1796 O O . ALA A 1 236 ? -32.645 -24.745 89.182 1.00 68.25 236 ALA A O 1
ATOM 1797 N N . PHE A 1 237 ? -33.389 -23.920 91.119 1.00 72.62 237 PHE A N 1
ATOM 1798 C CA . PHE A 1 237 ? -34.073 -22.782 90.483 1.00 72.62 237 PHE A CA 1
ATOM 1799 C C . PHE A 1 237 ? -33.095 -21.705 89.994 1.00 72.62 237 PHE A C 1
ATOM 1801 O O . PHE A 1 237 ? -33.345 -21.058 88.969 1.00 72.62 237 PHE A O 1
ATOM 1808 N N . GLY A 1 238 ? -31.990 -21.493 90.715 1.00 78.44 238 GLY A N 1
ATOM 1809 C CA . GLY A 1 238 ? -30.909 -20.595 90.309 1.00 78.44 238 GLY A CA 1
ATOM 1810 C C . GLY A 1 238 ? -30.216 -21.084 89.036 1.00 78.44 238 GLY A C 1
ATOM 1811 O O . GLY A 1 238 ? -30.070 -20.313 88.083 1.00 78.44 238 GLY A O 1
ATOM 1812 N N . GLU A 1 239 ? -29.883 -22.374 88.999 1.00 79.75 239 GLU A N 1
ATOM 1813 C CA . GLU A 1 239 ? -29.351 -23.110 87.846 1.00 79.75 239 GLU A CA 1
ATOM 1814 C C . GLU A 1 239 ? -30.311 -23.036 86.646 1.00 79.75 239 GLU A C 1
ATOM 1816 O O . GLU A 1 239 ? -29.919 -22.596 85.564 1.00 79.75 239 GLU A O 1
ATOM 1821 N N . MET A 1 240 ? -31.609 -23.310 86.841 1.00 77.81 240 MET A N 1
ATOM 1822 C CA . MET A 1 240 ? -32.608 -23.242 85.765 1.00 77.81 240 MET A CA 1
ATOM 1823 C C . MET A 1 240 ? -32.748 -21.823 85.176 1.00 77.81 240 MET A C 1
ATOM 1825 O O . MET A 1 240 ? -32.877 -21.657 83.960 1.00 77.81 240 MET A O 1
ATOM 1829 N N . ARG A 1 241 ? -32.682 -20.762 85.998 1.00 82.44 241 ARG A N 1
ATOM 1830 C CA . ARG A 1 241 ? -32.696 -19.369 85.501 1.00 82.44 241 ARG A CA 1
ATOM 1831 C C . ARG A 1 241 ? -31.407 -18.983 84.776 1.00 82.44 241 ARG A C 1
ATOM 1833 O O . ARG A 1 241 ? -31.468 -18.156 83.862 1.00 82.44 241 ARG A O 1
ATOM 1840 N N . LYS A 1 242 ? -30.251 -19.512 85.187 1.00 83.88 242 LYS A N 1
ATOM 1841 C CA . LYS A 1 242 ? -28.982 -19.333 84.462 1.00 83.88 242 LYS A CA 1
ATOM 1842 C C . LYS A 1 242 ? -29.048 -20.044 83.111 1.00 83.88 242 LYS A C 1
ATOM 1844 O O . LYS A 1 242 ? -28.838 -19.386 82.099 1.00 83.88 242 LYS A O 1
ATOM 1849 N N . ALA A 1 243 ? -29.486 -21.303 83.083 1.00 83.44 243 ALA A N 1
ATOM 1850 C CA . ALA A 1 243 ? -29.670 -22.087 81.864 1.00 83.44 243 ALA A CA 1
ATOM 1851 C C . ALA A 1 243 ? -30.644 -21.420 80.877 1.00 83.44 243 ALA A C 1
ATOM 1853 O O . ALA A 1 243 ? -30.375 -21.359 79.681 1.00 83.44 243 ALA A O 1
ATOM 1854 N N . ARG A 1 244 ? -31.750 -20.835 81.363 1.00 80.69 244 ARG A N 1
ATOM 1855 C CA . ARG A 1 244 ? -32.707 -20.111 80.508 1.00 80.69 244 ARG A CA 1
ATOM 1856 C C . ARG A 1 244 ? -32.121 -18.825 79.920 1.00 80.69 244 ARG A C 1
ATOM 1858 O O . ARG A 1 244 ? -32.362 -18.527 78.756 1.00 80.69 244 ARG A O 1
ATOM 1865 N N . ARG A 1 245 ? -31.330 -18.079 80.701 1.00 85.00 245 ARG A N 1
ATOM 1866 C CA . ARG A 1 245 ? -30.592 -16.906 80.199 1.00 85.00 245 ARG A CA 1
ATOM 1867 C C . ARG A 1 245 ? -29.509 -17.302 79.200 1.00 85.00 245 ARG A C 1
ATOM 1869 O O . ARG A 1 245 ? -29.315 -16.597 78.218 1.00 85.00 245 ARG A O 1
ATOM 1876 N N . GLN A 1 246 ? -28.844 -18.428 79.426 1.00 87.19 246 GLN A N 1
ATOM 1877 C CA . GLN A 1 246 ? -27.809 -18.946 78.541 1.00 87.19 246 GLN A CA 1
ATOM 1878 C C . GLN A 1 246 ? -28.396 -19.422 77.207 1.00 87.19 246 GLN A C 1
ATOM 1880 O O . GLN A 1 246 ? -27.920 -18.976 76.168 1.00 87.19 246 GLN A O 1
ATOM 1885 N N . ARG A 1 247 ? -29.516 -20.162 77.225 1.00 85.12 247 ARG A N 1
ATOM 1886 C CA . ARG A 1 247 ? -30.284 -20.494 76.011 1.00 85.12 247 ARG A CA 1
ATOM 1887 C C . ARG A 1 247 ? -30.752 -19.256 75.255 1.00 85.12 247 ARG A C 1
ATOM 1889 O O . ARG A 1 247 ? -30.556 -19.186 74.053 1.00 85.12 247 ARG A O 1
ATOM 1896 N N . ALA A 1 248 ? -31.292 -18.249 75.944 1.00 85.75 248 ALA A N 1
ATOM 1897 C CA . ALA A 1 248 ? -31.708 -17.005 75.289 1.00 85.75 248 ALA A CA 1
ATOM 1898 C C . ALA A 1 248 ? -30.524 -16.252 74.641 1.00 85.75 248 ALA A C 1
ATOM 1900 O O . ALA A 1 248 ? -30.666 -15.659 73.572 1.00 85.75 248 ALA A O 1
ATOM 1901 N N . MET A 1 249 ? -29.339 -16.286 75.261 1.00 87.56 249 MET A N 1
ATOM 1902 C CA . MET A 1 249 ? -28.113 -15.717 74.687 1.00 87.56 249 MET A CA 1
ATOM 1903 C C . MET A 1 249 ? -27.604 -16.528 73.489 1.00 87.56 249 MET A C 1
ATOM 1905 O O . MET A 1 249 ? -27.109 -15.940 72.530 1.00 87.56 249 MET A O 1
ATOM 1909 N N . GLU A 1 250 ? -27.713 -17.856 73.525 1.00 88.69 250 GLU A N 1
ATOM 1910 C CA . GLU A 1 250 ? -27.356 -18.749 72.416 1.00 88.69 250 GLU A CA 1
ATOM 1911 C C . GLU A 1 250 ? -28.315 -18.599 71.232 1.00 88.69 250 GLU A C 1
ATOM 1913 O O . GLU A 1 250 ? -27.847 -18.440 70.109 1.00 88.69 250 GLU A O 1
ATOM 1918 N N . GLU A 1 251 ? -29.627 -18.536 71.470 1.00 89.00 251 GLU A N 1
ATOM 1919 C CA . GLU A 1 251 ? -30.643 -18.259 70.445 1.00 89.00 251 GLU A CA 1
ATOM 1920 C C . GLU A 1 251 ? -30.437 -16.878 69.809 1.00 89.00 251 GLU A C 1
ATOM 1922 O O . GLU A 1 251 ? -30.489 -16.743 68.588 1.00 89.00 251 GLU A O 1
ATOM 1927 N N . SER A 1 252 ? -30.117 -15.856 70.611 1.00 86.94 252 SER A N 1
ATOM 1928 C CA . SER A 1 252 ? -29.790 -14.517 70.104 1.00 86.94 252 SER A CA 1
ATOM 1929 C C . SER A 1 252 ? -28.511 -14.514 69.254 1.00 86.94 252 SER A C 1
ATOM 1931 O O . SER A 1 252 ? -28.479 -13.925 68.170 1.00 86.94 252 SER A O 1
ATOM 1933 N N . LYS A 1 253 ? -27.461 -15.226 69.689 1.00 89.69 253 LYS A N 1
ATOM 1934 C CA . LYS A 1 253 ? -26.227 -15.405 68.905 1.00 89.69 253 LYS A CA 1
ATOM 1935 C C . LYS A 1 253 ? -26.477 -16.175 67.608 1.00 89.69 253 LYS A C 1
ATOM 1937 O O . LYS A 1 253 ? -25.955 -15.769 66.573 1.00 89.69 253 LYS A O 1
ATOM 1942 N N . ALA A 1 254 ? -27.281 -17.235 67.647 1.00 89.75 254 ALA A N 1
ATOM 1943 C CA . ALA A 1 254 ? -27.660 -18.013 66.472 1.00 89.75 254 ALA A CA 1
ATOM 1944 C C . ALA A 1 254 ? -28.468 -17.166 65.476 1.00 89.75 254 ALA A C 1
ATOM 1946 O O . ALA A 1 254 ? -28.155 -17.163 64.288 1.00 89.75 254 ALA A O 1
ATOM 1947 N N . GLY A 1 255 ? -29.427 -16.369 65.959 1.00 88.50 255 GLY A N 1
ATOM 1948 C CA . GLY A 1 255 ? -30.189 -15.432 65.132 1.00 88.50 255 GLY A CA 1
ATOM 1949 C C . GLY A 1 255 ? -29.307 -14.361 64.483 1.00 88.50 255 GLY A C 1
ATOM 1950 O O . GLY A 1 255 ? -29.416 -14.113 63.284 1.00 88.50 255 GLY A O 1
ATOM 1951 N N . MET A 1 256 ? -28.362 -13.776 65.231 1.00 87.62 256 MET A N 1
ATOM 1952 C CA . MET A 1 256 ? -27.387 -12.831 64.668 1.00 87.62 256 MET A CA 1
ATOM 1953 C C . MET A 1 256 ? -26.486 -13.480 63.610 1.00 87.62 256 MET A C 1
ATOM 1955 O O . MET A 1 256 ? -26.220 -12.865 62.579 1.00 87.62 256 MET A O 1
ATOM 1959 N N . GLN A 1 257 ? -26.040 -14.721 63.829 1.00 90.81 257 GLN A N 1
ATOM 1960 C CA . GLN A 1 257 ? -25.251 -15.465 62.843 1.00 90.81 257 GLN A CA 1
ATOM 1961 C C . GLN A 1 257 ? -26.056 -15.791 61.583 1.00 90.81 257 GLN A C 1
ATOM 1963 O O . GLN A 1 257 ? -25.507 -15.721 60.485 1.00 90.81 257 GLN A O 1
ATOM 1968 N N . GLN A 1 258 ? -27.343 -16.115 61.715 1.00 90.62 258 GLN A N 1
ATOM 1969 C CA . GLN A 1 258 ? -28.217 -16.358 60.571 1.00 90.62 258 GLN A CA 1
ATOM 1970 C C . GLN A 1 258 ? -28.391 -15.089 59.729 1.00 90.62 258 GLN A C 1
ATOM 1972 O O . GLN A 1 258 ? -28.150 -15.127 58.526 1.00 90.62 258 GLN A O 1
ATOM 1977 N N . VAL A 1 259 ? -28.696 -13.948 60.356 1.00 89.94 259 VAL A N 1
ATOM 1978 C CA . VAL A 1 259 ? -28.827 -12.662 59.648 1.00 89.94 259 VAL A CA 1
ATOM 1979 C C . VAL A 1 259 ? -27.504 -12.243 58.997 1.00 89.94 259 VAL A C 1
ATOM 1981 O O . VAL A 1 259 ? -27.504 -11.725 57.882 1.00 89.94 259 VAL A O 1
ATOM 1984 N N . ALA A 1 260 ? -26.367 -12.481 59.658 1.00 90.06 260 ALA A N 1
ATOM 1985 C CA . ALA A 1 260 ? -25.053 -12.214 59.076 1.00 90.06 260 ALA A CA 1
ATOM 1986 C C . ALA A 1 260 ? -24.795 -13.073 57.826 1.00 90.06 260 ALA A C 1
ATOM 1988 O O . ALA A 1 260 ? -24.358 -12.540 56.808 1.00 90.06 260 ALA A O 1
ATOM 1989 N N . LYS A 1 261 ? -25.130 -14.371 57.871 1.00 90.06 261 LYS A N 1
ATOM 1990 C CA . LYS A 1 261 ? -25.024 -15.277 56.716 1.00 90.06 261 LYS A CA 1
ATOM 1991 C C . LYS A 1 261 ? -25.966 -14.883 55.578 1.00 90.06 261 LYS A C 1
ATOM 1993 O O . LYS A 1 261 ? -25.560 -14.930 54.423 1.00 90.06 261 LYS A O 1
ATOM 1998 N N . GLU A 1 262 ? -27.195 -14.474 55.886 1.00 88.75 262 GLU A N 1
ATOM 1999 C CA . GLU A 1 262 ? -28.164 -14.009 54.884 1.00 88.75 262 GLU A CA 1
ATOM 2000 C C . GLU A 1 262 ? -27.699 -12.715 54.204 1.00 88.75 262 GLU A C 1
ATOM 2002 O O . GLU A 1 262 ? -27.812 -12.591 52.985 1.00 88.75 262 GLU A O 1
ATOM 2007 N N . ARG A 1 263 ? -27.108 -11.776 54.957 1.00 89.75 263 ARG A N 1
ATOM 2008 C CA . ARG A 1 263 ? -26.502 -10.567 54.379 1.00 89.75 263 ARG A CA 1
ATOM 2009 C C . ARG A 1 263 ? -25.294 -10.883 53.513 1.00 89.75 263 ARG A C 1
ATOM 2011 O O . ARG A 1 263 ? -25.205 -10.361 52.410 1.00 89.75 263 ARG A O 1
ATOM 2018 N N . GLU A 1 264 ? -24.404 -11.756 53.973 1.00 90.31 264 GLU A N 1
ATOM 2019 C CA . GLU A 1 264 ? -23.239 -12.160 53.185 1.00 90.31 264 GLU A CA 1
ATOM 2020 C C . GLU A 1 264 ? -23.654 -12.882 51.891 1.00 90.31 264 GLU A C 1
ATOM 2022 O O . GLU A 1 264 ? -23.068 -12.649 50.835 1.00 90.31 264 GLU A O 1
ATOM 2027 N N . ALA A 1 265 ? -24.696 -13.717 51.940 1.00 89.62 265 ALA A N 1
ATOM 2028 C CA . ALA A 1 265 ? -25.267 -14.345 50.752 1.00 89.62 265 ALA A CA 1
ATOM 2029 C C . ALA A 1 265 ? -25.879 -13.308 49.793 1.00 89.62 265 ALA A C 1
ATOM 2031 O O . ALA A 1 265 ? -25.573 -13.331 48.604 1.00 89.62 265 ALA A O 1
ATOM 2032 N N . ALA A 1 266 ? -26.665 -12.355 50.306 1.00 87.00 266 ALA A N 1
ATOM 2033 C CA . ALA A 1 266 ? -27.259 -11.291 49.496 1.00 87.00 266 ALA A CA 1
ATOM 2034 C C . ALA A 1 266 ? -26.200 -10.379 48.850 1.00 87.00 266 ALA A C 1
ATOM 2036 O O . ALA A 1 266 ? -26.313 -10.035 47.674 1.00 87.00 266 ALA A O 1
ATOM 2037 N N . GLU A 1 267 ? -25.138 -10.030 49.581 1.00 88.81 267 GLU A N 1
ATOM 2038 C CA . GLU A 1 267 ? -24.020 -9.241 49.052 1.00 88.81 267 GLU A CA 1
ATOM 2039 C C . GLU A 1 267 ? -23.256 -9.997 47.958 1.00 88.81 267 GLU A C 1
ATOM 2041 O O . GLU A 1 267 ? -22.891 -9.403 46.939 1.00 88.81 267 GLU A O 1
ATOM 2046 N N . ARG A 1 268 ? -23.050 -11.312 48.118 1.00 89.69 268 ARG A N 1
ATOM 2047 C CA . ARG A 1 268 ? -22.440 -12.154 47.078 1.00 89.69 268 ARG A CA 1
ATOM 2048 C C . ARG A 1 268 ? -23.319 -12.252 45.833 1.00 89.69 268 ARG A C 1
ATOM 2050 O O . ARG A 1 268 ? -22.787 -12.142 44.730 1.00 89.69 268 ARG A O 1
ATOM 2057 N N . ASP A 1 269 ? -24.632 -12.395 45.992 1.00 86.62 269 ASP A N 1
ATOM 2058 C CA . ASP A 1 269 ? -25.574 -12.444 44.869 1.00 86.62 269 ASP A CA 1
ATOM 2059 C C . ASP A 1 269 ? -25.631 -11.104 44.116 1.00 86.62 269 ASP A C 1
ATOM 2061 O O . ASP A 1 269 ? -25.647 -11.077 42.882 1.00 86.62 269 ASP A O 1
ATOM 2065 N N . GLU A 1 270 ? -25.603 -9.971 44.825 1.00 83.44 270 GLU A N 1
ATOM 2066 C CA . GLU A 1 270 ? -25.514 -8.650 44.196 1.00 83.44 270 GLU A CA 1
ATOM 2067 C C . GLU A 1 270 ? -24.180 -8.429 43.478 1.00 83.44 270 GLU A C 1
ATOM 2069 O O . GLU A 1 270 ? -24.162 -7.880 42.372 1.00 83.44 270 GLU A O 1
ATOM 2074 N N . ALA A 1 271 ? -23.064 -8.846 44.082 1.00 88.25 271 ALA A N 1
ATOM 2075 C CA . ALA A 1 271 ? -21.748 -8.760 43.458 1.00 88.25 271 ALA A CA 1
ATOM 2076 C C . ALA A 1 271 ? -21.679 -9.618 42.185 1.00 88.25 271 ALA A C 1
ATOM 2078 O O . ALA A 1 271 ? -21.213 -9.133 41.151 1.00 88.25 271 ALA A O 1
ATOM 2079 N N . ALA A 1 272 ? -22.214 -10.843 42.229 1.00 88.75 272 ALA A N 1
ATOM 2080 C CA . ALA A 1 272 ? -22.305 -11.730 41.074 1.00 88.75 272 ALA A CA 1
ATOM 2081 C C . ALA A 1 272 ? -23.150 -11.108 39.952 1.00 88.75 272 ALA A C 1
ATOM 2083 O O . ALA A 1 272 ? -22.680 -11.011 38.821 1.00 88.75 272 ALA A O 1
ATOM 2084 N N . ARG A 1 273 ? -24.338 -10.570 40.266 1.00 86.75 273 ARG A N 1
ATOM 2085 C CA . ARG A 1 273 ? -25.193 -9.890 39.275 1.00 86.75 273 ARG A CA 1
ATOM 2086 C C . ARG A 1 273 ? -24.530 -8.662 38.655 1.00 86.75 273 ARG A C 1
ATOM 2088 O O . ARG A 1 273 ? -24.647 -8.454 37.450 1.00 86.75 273 ARG A O 1
ATOM 2095 N N . LYS A 1 274 ? -23.824 -7.848 39.449 1.00 88.62 274 LYS A N 1
ATOM 2096 C CA . LYS A 1 274 ? -23.071 -6.688 38.933 1.00 88.62 274 LYS A CA 1
ATOM 2097 C C . LYS A 1 274 ? -21.943 -7.126 38.000 1.00 88.62 274 LYS A C 1
ATOM 2099 O O . LYS A 1 274 ? -21.722 -6.482 36.977 1.00 88.62 274 LYS A O 1
ATOM 2104 N N . GLN A 1 275 ? -21.255 -8.219 38.321 1.00 84.31 275 GLN A N 1
ATOM 2105 C CA . GLN A 1 275 ? -20.193 -8.759 37.476 1.00 84.31 275 GLN A CA 1
ATOM 2106 C C . GLN A 1 275 ? -20.741 -9.361 36.174 1.00 84.31 275 GLN A C 1
ATOM 2108 O O . GLN A 1 275 ? -20.174 -9.116 35.110 1.00 84.31 275 GLN A O 1
ATOM 2113 N N . GLU A 1 276 ? -21.858 -10.087 36.238 1.00 86.75 276 GLU A N 1
ATOM 2114 C CA . GLU A 1 276 ? -22.552 -10.613 35.058 1.00 86.75 276 GLU A CA 1
ATOM 2115 C C . GLU A 1 276 ? -23.028 -9.477 34.144 1.00 86.75 276 GLU A C 1
ATOM 2117 O O . GLU A 1 276 ? -22.716 -9.487 32.953 1.00 86.75 276 GLU A O 1
ATOM 2122 N N . ALA A 1 277 ? -23.678 -8.448 34.697 1.00 85.06 277 ALA A N 1
ATOM 2123 C CA . ALA A 1 277 ? -24.097 -7.270 33.939 1.00 85.06 277 ALA A CA 1
ATOM 2124 C C . ALA A 1 277 ? -22.906 -6.562 33.268 1.00 85.06 277 ALA A C 1
ATOM 2126 O O . ALA A 1 277 ? -22.950 -6.287 32.070 1.00 85.06 277 ALA A O 1
ATOM 2127 N N . ALA A 1 278 ? -21.802 -6.357 33.995 1.00 84.50 278 ALA A N 1
ATOM 2128 C CA . ALA A 1 278 ? -20.590 -5.759 33.437 1.00 84.50 278 ALA A CA 1
ATOM 2129 C C . ALA A 1 278 ? -19.966 -6.617 32.319 1.00 84.50 278 ALA A C 1
ATOM 2131 O O . ALA A 1 278 ? -19.490 -6.078 31.318 1.00 84.50 278 ALA A O 1
ATOM 2132 N N . SER A 1 279 ? -19.980 -7.951 32.448 1.00 83.25 279 SER A N 1
ATOM 2133 C CA . SER A 1 279 ? -19.511 -8.844 31.380 1.00 83.25 279 SER A CA 1
ATOM 2134 C C . SER A 1 279 ? -20.408 -8.801 30.142 1.00 83.25 279 SER A C 1
ATOM 2136 O O . SER A 1 279 ? -19.889 -8.731 29.029 1.00 83.25 279 SER A O 1
ATOM 2138 N N . ALA A 1 280 ? -21.730 -8.744 30.321 1.00 84.75 280 ALA A N 1
ATOM 2139 C CA . ALA A 1 280 ? -22.685 -8.643 29.223 1.00 84.75 280 ALA A CA 1
ATOM 2140 C C . ALA A 1 280 ? -22.540 -7.312 28.466 1.00 84.75 280 ALA A C 1
ATOM 2142 O O . ALA A 1 280 ? -22.548 -7.295 27.235 1.00 84.75 280 ALA A O 1
ATOM 2143 N N . GLU A 1 281 ? -22.333 -6.202 29.180 1.00 80.81 281 GLU A N 1
ATOM 2144 C CA . GLU A 1 281 ? -22.046 -4.901 28.567 1.00 80.81 281 GLU A CA 1
ATOM 2145 C C . GLU A 1 281 ? -20.714 -4.914 27.805 1.00 80.81 281 GLU A C 1
ATOM 2147 O O . GLU A 1 281 ? -20.643 -4.440 26.670 1.00 80.81 281 GLU A O 1
ATOM 2152 N N . ALA A 1 282 ? -19.665 -5.515 28.373 1.00 78.88 282 ALA A N 1
ATOM 2153 C CA . ALA A 1 282 ? -18.377 -5.648 27.697 1.00 78.88 282 ALA A CA 1
ATOM 2154 C C . ALA A 1 282 ? -18.469 -6.507 26.421 1.00 78.88 282 ALA A C 1
ATOM 2156 O O . ALA A 1 282 ? -17.840 -6.186 25.408 1.00 78.88 282 ALA A O 1
ATOM 2157 N N . GLU A 1 283 ? -19.259 -7.583 26.439 1.00 80.44 283 GLU A N 1
ATOM 2158 C CA . GLU A 1 283 ? -19.523 -8.418 25.265 1.00 80.44 283 GLU A CA 1
ATOM 2159 C C . GLU A 1 283 ? -20.364 -7.690 24.213 1.00 80.44 283 GLU A C 1
ATOM 2161 O O . GLU A 1 283 ? -20.048 -7.774 23.024 1.00 80.44 283 GLU A O 1
ATOM 2166 N N . ALA A 1 284 ? -21.370 -6.915 24.625 1.00 79.25 284 ALA A N 1
ATOM 2167 C CA . ALA A 1 284 ? -22.166 -6.089 23.722 1.00 79.25 284 ALA A CA 1
ATOM 2168 C C . ALA A 1 284 ? -21.306 -5.017 23.031 1.00 79.25 284 ALA A C 1
ATOM 2170 O O . ALA A 1 284 ? -21.381 -4.859 21.809 1.00 79.25 284 ALA A O 1
ATOM 2171 N N . LEU A 1 285 ? -20.424 -4.347 23.782 1.00 76.69 285 LEU A N 1
ATOM 2172 C CA . LEU A 1 285 ? -19.464 -3.385 23.235 1.00 76.69 285 LEU A CA 1
ATOM 2173 C C . LEU A 1 285 ? -18.470 -4.058 22.284 1.00 76.69 285 LEU A C 1
ATOM 2175 O O . LEU A 1 285 ? -18.214 -3.534 21.200 1.00 76.69 285 LEU A O 1
ATOM 2179 N N . LYS A 1 286 ? -17.959 -5.248 22.626 1.00 77.31 286 LYS A N 1
ATOM 2180 C CA . LYS A 1 286 ? -17.127 -6.048 21.710 1.00 77.31 286 LYS A CA 1
ATOM 2181 C C . LYS A 1 286 ? -17.874 -6.417 20.433 1.00 77.31 286 LYS A C 1
ATOM 2183 O O . LYS A 1 286 ? -17.314 -6.297 19.347 1.00 77.31 286 LYS A O 1
ATOM 2188 N N . ALA A 1 287 ? -19.127 -6.852 20.534 1.00 75.69 287 ALA A N 1
ATOM 2189 C CA . ALA A 1 287 ? -19.935 -7.217 19.378 1.00 75.69 287 ALA A CA 1
ATOM 2190 C C . ALA A 1 287 ? -20.200 -6.005 18.472 1.00 75.69 287 ALA A C 1
ATOM 2192 O O . ALA A 1 287 ? -20.123 -6.123 17.249 1.00 75.69 287 ALA A O 1
ATOM 2193 N N . GLN A 1 288 ? -20.463 -4.833 19.053 1.00 72.06 288 GLN A N 1
ATOM 2194 C CA . GLN A 1 288 ? -20.623 -3.590 18.303 1.00 72.06 288 GLN A CA 1
ATOM 2195 C C . GLN A 1 288 ? -19.310 -3.152 17.639 1.00 72.06 288 GLN A C 1
ATOM 2197 O O . GLN A 1 288 ? -19.317 -2.833 16.451 1.00 72.06 288 GLN A O 1
ATOM 2202 N N . ALA A 1 289 ? -18.185 -3.209 18.356 1.00 72.62 289 ALA A N 1
ATOM 2203 C CA . ALA A 1 289 ? -16.866 -2.910 17.803 1.00 72.62 289 ALA A CA 1
ATOM 2204 C C . ALA A 1 289 ? -16.518 -3.841 16.630 1.00 72.62 289 ALA A C 1
ATOM 2206 O O . ALA A 1 289 ? -16.073 -3.375 15.584 1.00 72.62 289 ALA A O 1
ATOM 2207 N N . ASN A 1 290 ? -16.807 -5.140 16.754 1.00 74.38 290 ASN A N 1
ATOM 2208 C CA . ASN A 1 290 ? -16.602 -6.112 15.679 1.00 74.38 290 ASN A CA 1
ATOM 2209 C C . ASN A 1 290 ? -17.480 -5.824 14.453 1.00 74.38 290 ASN A C 1
ATOM 2211 O O . ASN A 1 290 ? -17.018 -5.987 13.327 1.00 74.38 290 ASN A O 1
ATOM 2215 N N . LYS A 1 291 ? -18.730 -5.376 14.647 1.00 75.69 291 LYS A N 1
ATOM 2216 C CA . LYS A 1 291 ? -19.608 -4.971 13.536 1.00 75.69 291 LYS A CA 1
ATOM 2217 C C . LYS A 1 291 ? -19.051 -3.758 12.792 1.00 75.69 291 LYS A C 1
ATOM 2219 O O . LYS A 1 291 ? -19.023 -3.776 11.567 1.00 75.69 291 LYS A O 1
ATOM 2224 N N . ILE A 1 292 ? -18.585 -2.737 13.513 1.00 77.06 292 ILE A N 1
ATOM 2225 C CA . ILE A 1 292 ? -17.976 -1.543 12.904 1.00 77.06 292 ILE A CA 1
ATOM 2226 C C . ILE A 1 292 ? -16.702 -1.937 12.148 1.00 77.06 292 ILE A C 1
ATOM 2228 O O . ILE A 1 292 ? -16.563 -1.600 10.976 1.00 77.06 292 ILE A O 1
ATOM 2232 N N . ALA A 1 293 ? -15.833 -2.741 12.765 1.00 76.25 293 ALA A N 1
ATOM 2233 C CA . ALA A 1 293 ? -14.612 -3.225 12.129 1.00 76.25 293 ALA A CA 1
ATOM 2234 C C . ALA A 1 293 ? -14.890 -4.054 10.860 1.00 76.25 293 ALA A C 1
ATOM 2236 O O . ALA A 1 293 ? -14.146 -3.954 9.886 1.00 76.25 293 ALA A O 1
ATOM 2237 N N . ALA A 1 294 ? -15.963 -4.852 10.842 1.00 76.88 294 ALA A N 1
ATOM 2238 C CA . ALA A 1 294 ? -16.368 -5.612 9.661 1.00 76.88 294 ALA A CA 1
ATOM 2239 C C . ALA A 1 294 ? -16.830 -4.699 8.513 1.00 76.88 294 ALA A C 1
ATOM 2241 O O . ALA A 1 294 ? -16.395 -4.890 7.381 1.00 76.88 294 ALA A O 1
ATOM 2242 N N . VAL A 1 295 ? -17.645 -3.681 8.811 1.00 79.00 295 VAL A N 1
ATOM 2243 C CA . VAL A 1 295 ? -18.097 -2.694 7.813 1.00 79.00 295 VAL A CA 1
ATOM 2244 C C . VAL A 1 295 ? -16.920 -1.886 7.265 1.00 79.00 295 VAL A C 1
ATOM 2246 O O . VAL A 1 295 ? -16.830 -1.668 6.059 1.00 79.00 295 VAL A O 1
ATOM 2249 N N . GLU A 1 296 ? -15.988 -1.469 8.126 1.00 80.12 296 GLU A N 1
ATOM 2250 C CA . GLU A 1 296 ? -14.766 -0.788 7.690 1.00 80.12 296 GLU A CA 1
ATOM 2251 C C . GLU A 1 296 ? -13.919 -1.672 6.779 1.00 80.12 296 GLU A C 1
ATOM 2253 O O . GLU A 1 296 ? -13.440 -1.209 5.745 1.00 80.12 296 GLU A O 1
ATOM 2258 N N . LYS A 1 297 ? -13.750 -2.948 7.140 1.00 80.25 297 LYS A N 1
ATOM 2259 C CA . LYS A 1 297 ? -12.990 -3.900 6.334 1.00 80.25 297 LYS A CA 1
ATOM 2260 C C . LYS A 1 297 ? -13.612 -4.086 4.949 1.00 80.25 297 LYS A C 1
ATOM 2262 O O . LYS A 1 297 ? -12.885 -4.043 3.964 1.00 80.25 297 LYS A O 1
ATOM 2267 N N . GLU A 1 298 ? -14.931 -4.231 4.864 1.00 80.25 298 GLU A N 1
ATOM 2268 C CA . GLU A 1 298 ? -15.630 -4.357 3.582 1.00 80.25 298 GLU A CA 1
ATOM 2269 C C . GLU A 1 298 ? -15.490 -3.085 2.727 1.00 80.25 298 GLU A C 1
ATOM 2271 O O . GLU A 1 298 ? -15.202 -3.170 1.534 1.00 80.25 298 GLU A O 1
ATOM 2276 N N . ALA A 1 299 ? -15.608 -1.898 3.334 1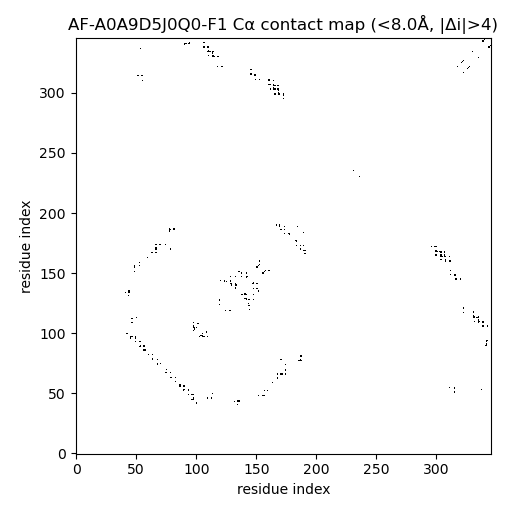.00 78.31 299 ALA A N 1
ATOM 2277 C CA . ALA A 1 299 ? -15.410 -0.630 2.630 1.00 78.31 299 ALA A CA 1
ATOM 2278 C C . ALA A 1 299 ? -13.980 -0.488 2.079 1.00 78.31 299 ALA A C 1
ATOM 2280 O O . ALA A 1 299 ? -13.788 0.010 0.967 1.00 78.31 299 ALA A O 1
ATOM 2281 N N . ILE A 1 300 ? -12.982 -0.953 2.838 1.00 80.44 300 ILE A N 1
ATOM 2282 C CA . ILE A 1 300 ? -11.585 -0.986 2.397 1.00 80.44 300 ILE A CA 1
ATOM 2283 C C . ILE A 1 300 ? -11.405 -1.986 1.253 1.00 80.44 300 ILE A C 1
ATOM 2285 O O . ILE A 1 300 ? -10.735 -1.673 0.279 1.00 80.44 300 ILE A O 1
ATOM 2289 N N . GLU A 1 301 ? -12.004 -3.174 1.318 1.00 82.75 301 GLU A N 1
ATOM 2290 C CA . GLU A 1 301 ? -11.896 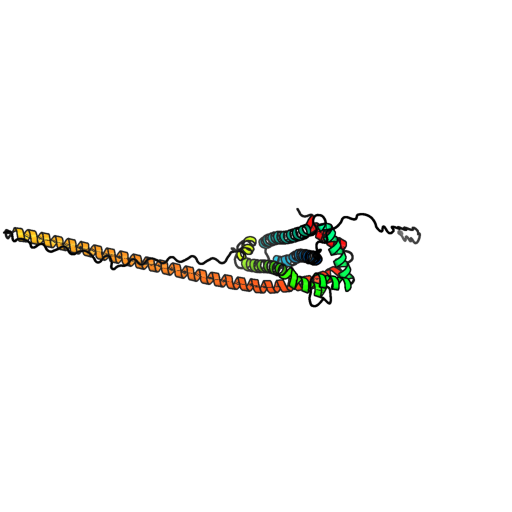-4.166 0.240 1.00 82.75 301 GLU A CA 1
ATOM 2291 C C . GLU A 1 301 ? -12.534 -3.658 -1.068 1.00 82.75 301 GLU A C 1
ATOM 2293 O O . GLU A 1 301 ? -11.892 -3.699 -2.118 1.00 82.75 301 GLU A O 1
ATOM 2298 N N . GLN A 1 302 ? -13.728 -3.059 -1.007 1.00 78.94 302 GLN A N 1
ATOM 2299 C CA . GLN A 1 302 ? -14.394 -2.483 -2.185 1.00 78.94 302 GLN A CA 1
ATOM 2300 C C . GLN A 1 302 ? -13.614 -1.305 -2.797 1.00 78.94 302 GLN A C 1
ATOM 2302 O O . GLN A 1 302 ? -13.486 -1.189 -4.024 1.00 78.94 302 GLN A O 1
ATOM 2307 N N . SER A 1 303 ? -13.079 -0.415 -1.955 1.00 78.62 303 SER A N 1
ATOM 2308 C CA . SER A 1 303 ? -12.257 0.704 -2.426 1.00 78.62 303 SER A CA 1
ATOM 2309 C C . SER A 1 303 ? -10.919 0.201 -2.976 1.00 78.62 303 SER A C 1
ATOM 2311 O O . SER A 1 303 ? -10.495 0.646 -4.044 1.00 78.62 303 SER A O 1
ATOM 2313 N N . LYS A 1 304 ? -10.300 -0.805 -2.348 1.00 83.88 304 LYS A N 1
ATOM 2314 C CA . LYS A 1 304 ? -9.077 -1.451 -2.838 1.00 83.88 304 LYS A CA 1
ATOM 2315 C C . LYS A 1 304 ? -9.262 -2.059 -4.226 1.00 83.88 304 LYS A C 1
ATOM 2317 O O . LYS A 1 304 ? -8.406 -1.831 -5.076 1.00 83.88 304 LYS A O 1
ATOM 2322 N N . ASP A 1 305 ? -10.359 -2.764 -4.492 1.00 82.38 305 ASP A N 1
ATOM 2323 C CA . ASP A 1 305 ? -10.627 -3.318 -5.827 1.00 82.38 305 ASP A CA 1
ATOM 2324 C C . ASP A 1 305 ? -10.788 -2.206 -6.875 1.00 82.38 305 ASP A C 1
ATOM 2326 O O . ASP A 1 305 ? -10.239 -2.281 -7.979 1.00 82.38 305 ASP A O 1
ATOM 2330 N N . THR A 1 306 ? -11.464 -1.117 -6.498 1.00 85.94 306 THR A N 1
ATOM 2331 C CA . THR A 1 306 ? -11.628 0.070 -7.350 1.00 85.94 306 THR A CA 1
ATOM 2332 C C . THR A 1 306 ? -10.280 0.727 -7.662 1.00 85.94 306 THR A C 1
ATOM 2334 O O . THR A 1 306 ? -9.987 1.034 -8.822 1.00 85.94 306 THR A O 1
ATOM 2337 N N . TRP A 1 307 ? -9.432 0.922 -6.650 1.00 84.75 307 TRP A N 1
ATOM 2338 C CA . TRP A 1 307 ? -8.098 1.497 -6.812 1.00 84.75 307 TRP A CA 1
ATOM 2339 C C . TRP A 1 307 ? -7.154 0.562 -7.565 1.00 84.75 307 TRP A C 1
ATOM 2341 O O . TRP A 1 307 ? -6.408 1.028 -8.421 1.00 84.75 307 TRP A O 1
ATOM 2351 N N . GLY A 1 308 ? -7.230 -0.748 -7.335 1.00 79.44 308 GLY A N 1
ATOM 2352 C CA . GLY A 1 308 ? -6.468 -1.752 -8.073 1.00 79.44 308 GLY A CA 1
ATOM 2353 C C . GLY A 1 308 ? -6.806 -1.741 -9.564 1.00 79.44 308 GLY A C 1
ATOM 2354 O O . GLY A 1 308 ? -5.905 -1.734 -10.405 1.00 79.44 308 GLY A O 1
ATOM 2355 N N . ALA A 1 309 ? -8.091 -1.655 -9.917 1.00 82.25 309 ALA A N 1
ATOM 2356 C CA . ALA A 1 309 ? -8.522 -1.508 -11.306 1.00 82.25 309 ALA A CA 1
ATOM 2357 C C . ALA A 1 309 ? -8.028 -0.191 -11.932 1.00 82.25 309 ALA A C 1
ATOM 2359 O O . ALA A 1 309 ? -7.522 -0.197 -13.056 1.00 82.25 309 ALA A O 1
ATOM 2360 N N . ARG A 1 310 ? -8.114 0.933 -11.205 1.00 82.56 310 ARG A N 1
ATOM 2361 C CA . ARG A 1 310 ? -7.610 2.239 -11.671 1.00 82.56 310 ARG A CA 1
ATOM 2362 C C . ARG A 1 310 ? -6.100 2.230 -11.898 1.00 82.56 310 ARG A C 1
ATOM 2364 O O . ARG A 1 310 ? -5.653 2.639 -12.966 1.00 82.56 310 ARG A O 1
ATOM 2371 N N . LEU A 1 311 ? -5.333 1.699 -10.945 1.00 81.00 311 LEU A N 1
ATOM 2372 C CA . LEU A 1 311 ? -3.879 1.566 -11.046 1.00 81.00 311 LEU A CA 1
ATOM 2373 C C . LEU A 1 311 ? -3.484 0.716 -12.259 1.00 81.00 311 LEU A C 1
ATOM 2375 O O . LEU A 1 311 ? -2.636 1.134 -13.043 1.00 81.00 311 LEU A O 1
ATOM 2379 N N . ASN A 1 312 ? -4.143 -0.426 -12.467 1.00 78.38 312 ASN A N 1
ATOM 2380 C CA . ASN A 1 312 ? -3.885 -1.281 -13.627 1.00 78.38 312 ASN A CA 1
ATOM 2381 C C . ASN A 1 312 ? -4.211 -0.585 -14.958 1.00 78.38 312 ASN A C 1
ATOM 2383 O O . ASN A 1 312 ? -3.399 -0.627 -15.884 1.00 78.38 312 ASN A O 1
ATOM 2387 N N . ASN A 1 313 ? -5.359 0.092 -15.049 1.00 77.12 313 ASN A N 1
ATOM 2388 C CA . ASN A 1 313 ? -5.767 0.798 -16.265 1.00 77.12 313 ASN A CA 1
ATOM 2389 C C . ASN A 1 313 ? -4.815 1.948 -16.612 1.00 77.12 313 ASN A C 1
ATOM 2391 O O . ASN A 1 313 ? -4.507 2.147 -17.783 1.00 77.12 313 ASN A O 1
ATOM 2395 N N . ILE A 1 314 ? -4.314 2.672 -15.611 1.00 67.44 314 ILE A N 1
ATOM 2396 C CA . ILE A 1 314 ? -3.470 3.852 -15.818 1.00 67.44 314 ILE A CA 1
ATOM 2397 C C . ILE A 1 314 ? -2.015 3.482 -16.082 1.00 67.44 314 ILE A C 1
ATOM 2399 O O . ILE A 1 314 ? -1.401 4.079 -16.954 1.00 67.44 314 ILE A O 1
ATOM 2403 N N . ILE A 1 315 ? -1.463 2.431 -15.473 1.00 67.19 315 ILE A N 1
ATOM 2404 C CA . ILE A 1 315 ? -0.180 1.885 -15.953 1.00 67.19 315 ILE A CA 1
ATOM 2405 C C . ILE A 1 315 ? -0.328 1.439 -17.425 1.00 67.19 315 ILE A C 1
ATOM 2407 O O . ILE A 1 315 ? 0.564 1.656 -18.251 1.00 67.19 315 ILE A O 1
ATOM 2411 N N . GLY A 1 316 ? -1.498 0.893 -17.775 1.00 61.56 316 GLY A N 1
ATOM 2412 C CA . GLY A 1 316 ? -1.893 0.555 -19.141 1.00 61.56 316 GLY A CA 1
ATOM 2413 C C . GLY A 1 316 ? -2.117 1.748 -20.085 1.00 61.56 316 GLY A C 1
ATOM 2414 O O . GLY A 1 316 ? -1.923 1.584 -21.282 1.00 61.56 316 GLY A O 1
ATOM 2415 N N . SER A 1 317 ? -2.454 2.951 -19.605 1.00 61.19 317 SER A N 1
ATOM 2416 C CA . SER A 1 317 ? -2.746 4.114 -20.466 1.00 61.19 317 SER A CA 1
ATOM 2417 C C . SER A 1 317 ? -1.697 5.227 -20.409 1.00 61.19 317 SER A C 1
ATOM 2419 O O . SER A 1 317 ? -1.411 5.851 -21.427 1.00 61.19 317 SER A O 1
ATOM 2421 N N . THR A 1 318 ? -1.096 5.490 -19.249 1.00 55.84 318 THR A N 1
ATOM 2422 C CA . THR A 1 318 ? -0.161 6.600 -19.016 1.00 55.84 318 THR A CA 1
ATOM 2423 C C . THR A 1 318 ? 1.165 6.394 -19.720 1.00 55.84 318 THR A C 1
ATOM 2425 O O . THR A 1 318 ? 1.707 7.356 -20.245 1.00 55.84 318 THR A O 1
ATOM 2428 N N . VAL A 1 319 ? 1.660 5.164 -19.860 1.00 53.75 319 VAL A N 1
ATOM 2429 C CA . VAL A 1 319 ? 2.856 4.932 -20.689 1.00 53.75 319 VAL A CA 1
ATOM 2430 C C . VAL A 1 319 ? 2.550 5.198 -22.175 1.00 53.75 319 VAL A C 1
ATOM 2432 O O . VAL A 1 319 ? 3.362 5.807 -22.870 1.00 53.75 319 VAL A O 1
ATOM 2435 N N . SER A 1 320 ? 1.330 4.894 -22.637 1.00 45.84 320 SER A N 1
ATOM 2436 C CA . SER A 1 320 ? 0.901 5.176 -24.014 1.00 45.84 320 SER A CA 1
ATOM 2437 C C . SER A 1 320 ? 0.613 6.665 -24.279 1.00 45.84 320 SER A C 1
ATOM 2439 O O . SER A 1 320 ? 0.907 7.157 -25.367 1.00 45.84 320 SER A O 1
ATOM 2441 N N . ALA A 1 321 ? 0.057 7.406 -23.312 1.00 44.12 321 ALA A N 1
ATOM 2442 C CA . ALA A 1 321 ? -0.276 8.829 -23.454 1.00 44.12 321 ALA A CA 1
ATOM 2443 C C . ALA A 1 321 ? 0.913 9.757 -23.142 1.00 44.12 321 ALA A C 1
ATOM 2445 O O . ALA A 1 321 ? 1.146 10.743 -23.847 1.00 44.12 321 ALA A O 1
ATOM 2446 N N . ALA A 1 322 ? 1.718 9.422 -22.132 1.00 45.91 322 ALA A N 1
ATOM 2447 C CA . ALA A 1 322 ? 2.931 10.162 -21.815 1.00 45.91 322 ALA A CA 1
ATOM 2448 C C . ALA A 1 322 ? 4.000 9.955 -22.904 1.00 45.91 322 ALA A C 1
ATOM 2450 O O . ALA A 1 322 ? 4.698 10.911 -23.243 1.00 45.91 322 ALA A O 1
ATOM 2451 N N . GLY A 1 323 ? 4.041 8.782 -23.551 1.00 41.28 323 GLY A N 1
ATOM 2452 C CA . GLY A 1 323 ? 4.844 8.537 -24.756 1.00 41.28 323 GLY A CA 1
ATOM 2453 C C . GLY A 1 323 ? 4.432 9.368 -25.984 1.00 41.28 323 GLY A C 1
ATOM 2454 O O . GLY A 1 323 ? 5.267 9.606 -26.856 1.00 41.28 323 GLY A O 1
ATOM 2455 N N . GLY A 1 324 ? 3.185 9.859 -26.042 1.00 36.31 324 GLY A N 1
ATOM 2456 C CA . GLY A 1 324 ? 2.646 10.613 -27.182 1.00 36.31 324 GLY A CA 1
ATOM 2457 C C . GLY A 1 324 ? 2.697 12.142 -27.059 1.00 36.31 324 GLY A C 1
ATOM 2458 O O . GLY A 1 324 ? 2.960 12.810 -28.056 1.00 36.31 324 GLY A O 1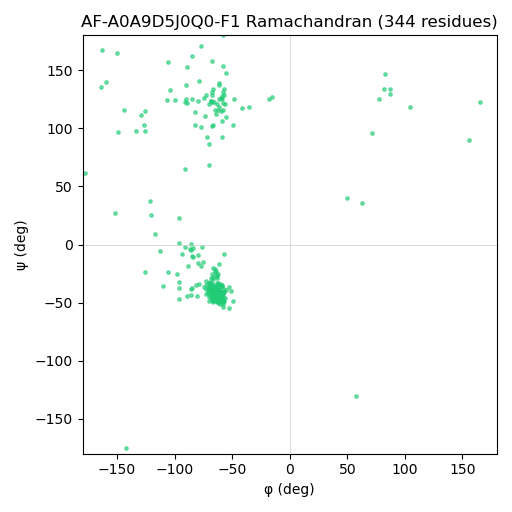
ATOM 2459 N N . ALA A 1 325 ? 2.472 12.713 -25.865 1.00 37.34 325 ALA A N 1
ATOM 2460 C CA . ALA A 1 325 ? 2.309 14.171 -25.708 1.00 37.34 325 ALA A CA 1
ATOM 2461 C C . ALA A 1 325 ? 3.247 14.849 -24.687 1.00 37.34 325 ALA A C 1
ATOM 2463 O O . ALA A 1 325 ? 3.518 16.039 -24.831 1.00 37.34 325 ALA A O 1
ATOM 2464 N N . PHE A 1 326 ? 3.790 14.129 -23.695 1.00 38.59 326 PHE A N 1
ATOM 2465 C CA . PHE A 1 326 ? 4.689 14.711 -22.678 1.00 38.59 326 PHE A CA 1
ATOM 2466 C C . PHE A 1 326 ? 6.171 14.333 -22.865 1.00 38.59 326 PHE A C 1
ATOM 2468 O O . PHE A 1 326 ? 7.047 15.089 -22.452 1.00 38.59 326 PHE A O 1
ATOM 2475 N N . PHE A 1 327 ? 6.480 13.221 -23.544 1.00 44.72 327 PHE A N 1
ATOM 2476 C CA . PHE A 1 327 ? 7.839 12.667 -23.635 1.00 44.72 327 PHE A CA 1
ATOM 2477 C C . PHE A 1 327 ? 8.389 12.530 -25.071 1.00 44.72 327 PHE A C 1
ATOM 2479 O O . PHE A 1 327 ? 9.146 11.609 -25.375 1.00 44.72 327 PHE A O 1
ATOM 2486 N N . GLY A 1 328 ? 8.090 13.491 -25.955 1.00 38.12 328 GLY A N 1
ATOM 2487 C CA . GLY A 1 328 ? 8.452 13.486 -27.388 1.00 38.12 328 GLY A CA 1
ATOM 2488 C C . GLY A 1 328 ? 9.947 13.353 -27.756 1.00 38.12 328 GLY A C 1
ATOM 2489 O O . GLY A 1 328 ? 10.259 13.119 -28.923 1.00 38.12 328 GLY A O 1
ATOM 2490 N N . GLY A 1 329 ? 10.871 13.404 -26.788 1.00 40.91 329 GLY A N 1
ATOM 2491 C CA . GLY A 1 329 ? 12.314 13.162 -26.970 1.00 40.91 329 GLY A CA 1
ATOM 2492 C C . GLY A 1 329 ? 13.033 12.620 -25.722 1.00 40.91 329 GLY A C 1
ATOM 2493 O O . GLY A 1 329 ? 14.210 12.905 -25.525 1.00 40.91 329 GLY A O 1
ATOM 2494 N N . ILE A 1 330 ? 12.324 11.914 -24.828 1.00 48.25 330 ILE A N 1
ATOM 2495 C CA . ILE A 1 330 ? 12.682 11.799 -23.398 1.00 48.25 330 ILE A CA 1
ATOM 2496 C C . ILE A 1 330 ? 12.925 10.343 -22.927 1.00 48.25 330 ILE A C 1
ATOM 2498 O O . ILE A 1 330 ? 12.857 10.063 -21.743 1.00 48.25 330 ILE A O 1
ATOM 2502 N N . GLY A 1 331 ? 13.300 9.392 -23.787 1.00 51.78 331 GLY A N 1
ATOM 2503 C CA . GLY A 1 331 ? 13.762 8.081 -23.278 1.00 51.78 331 GLY A CA 1
ATOM 2504 C C . GLY A 1 331 ? 14.969 8.234 -22.333 1.00 51.78 331 GLY A C 1
ATOM 2505 O O . GLY A 1 331 ? 14.955 7.796 -21.183 1.00 51.78 331 GLY A O 1
ATOM 2506 N N . ALA A 1 332 ? 15.968 9.004 -22.778 1.00 58.50 332 ALA A N 1
ATOM 2507 C CA . ALA A 1 332 ? 17.165 9.309 -21.995 1.00 58.50 332 ALA A CA 1
ATOM 2508 C C . ALA A 1 332 ? 16.898 10.247 -20.802 1.00 58.50 332 ALA A C 1
ATOM 2510 O O . ALA A 1 332 ? 17.457 10.048 -19.727 1.00 58.50 332 ALA A O 1
ATOM 2511 N N . ARG A 1 333 ? 16.031 11.260 -20.957 1.00 63.41 333 ARG A N 1
ATOM 2512 C CA . ARG A 1 333 ? 15.701 12.204 -19.871 1.00 63.41 333 ARG A CA 1
ATOM 2513 C C . ARG A 1 333 ? 14.817 11.557 -18.788 1.00 63.41 333 ARG A C 1
ATOM 2515 O O . ARG A 1 333 ? 15.088 11.781 -17.616 1.00 63.41 333 ARG A O 1
ATOM 2522 N N . ALA A 1 334 ? 13.853 10.700 -19.142 1.00 66.06 334 ALA A N 1
ATOM 2523 C CA . ALA A 1 334 ? 13.048 9.949 -18.173 1.00 66.06 334 ALA A CA 1
ATOM 2524 C C . ALA A 1 334 ? 13.909 8.914 -17.444 1.00 66.06 334 ALA A C 1
ATOM 2526 O O . ALA A 1 334 ? 13.778 8.754 -16.234 1.00 66.06 334 ALA A O 1
ATOM 2527 N N . GLY A 1 335 ? 14.837 8.265 -18.160 1.00 72.25 335 GLY A N 1
ATOM 2528 C CA . GLY A 1 335 ? 15.854 7.408 -17.552 1.00 72.25 335 GLY A CA 1
ATOM 2529 C C . GLY A 1 335 ? 16.701 8.166 -16.530 1.00 72.25 335 GLY A C 1
ATOM 2530 O O . GLY A 1 335 ? 16.815 7.729 -15.389 1.00 72.25 335 GLY A O 1
ATOM 2531 N N . GLN A 1 336 ? 17.218 9.343 -16.897 1.00 77.62 336 GLN A N 1
ATOM 2532 C CA . GLN A 1 336 ? 17.986 10.198 -15.987 1.00 77.62 336 GLN A CA 1
ATOM 2533 C C . GLN A 1 336 ? 17.162 10.672 -14.784 1.00 77.62 336 GLN A C 1
ATOM 2535 O O . GLN A 1 336 ? 17.662 10.631 -13.666 1.00 77.62 336 GLN A O 1
ATOM 2540 N N . GLU A 1 337 ? 15.911 11.094 -14.963 1.00 82.31 337 GLU A N 1
ATOM 2541 C CA . GLU A 1 337 ? 15.041 11.506 -13.853 1.00 82.31 337 GLU A CA 1
ATOM 2542 C C . GLU A 1 337 ? 14.709 10.348 -12.909 1.00 82.31 337 GLU A C 1
ATOM 2544 O O . GLU A 1 337 ? 14.770 10.520 -11.689 1.00 82.31 337 GLU A O 1
ATOM 2549 N N . ALA A 1 338 ? 14.409 9.164 -13.449 1.00 81.06 338 ALA A N 1
ATOM 2550 C CA . ALA A 1 338 ? 14.160 7.966 -12.655 1.00 81.06 338 ALA A CA 1
ATOM 2551 C C . ALA A 1 338 ? 15.380 7.589 -11.822 1.00 81.06 338 ALA A C 1
ATOM 2553 O O . ALA A 1 338 ? 15.295 7.380 -10.612 1.00 81.06 338 ALA A O 1
ATOM 2554 N N . VAL A 1 339 ? 16.536 7.588 -12.471 1.00 84.00 339 VAL A N 1
ATOM 2555 C CA . VAL A 1 339 ? 17.819 7.301 -11.849 1.00 84.00 339 VAL A CA 1
ATOM 2556 C C . VAL A 1 339 ? 18.150 8.320 -10.767 1.00 84.00 339 VAL A C 1
ATOM 2558 O O . VAL A 1 339 ? 18.445 7.916 -9.648 1.00 84.00 339 VAL A O 1
ATOM 2561 N N . ARG A 1 340 ? 18.019 9.623 -11.031 1.00 86.19 340 ARG A N 1
ATOM 2562 C CA . ARG A 1 340 ? 18.232 10.657 -10.008 1.00 86.19 340 ARG A CA 1
ATOM 2563 C C . ARG A 1 340 ? 17.283 10.479 -8.824 1.00 86.19 340 ARG A C 1
ATOM 2565 O O . ARG A 1 340 ? 17.701 10.560 -7.673 1.00 86.19 340 ARG A O 1
ATOM 2572 N N . ALA A 1 341 ? 16.008 10.184 -9.080 1.00 84.69 341 ALA A N 1
ATOM 2573 C CA . ALA A 1 341 ? 15.021 9.979 -8.022 1.00 84.69 341 ALA A CA 1
ATOM 2574 C C . ALA A 1 341 ? 15.345 8.778 -7.114 1.00 84.69 341 ALA A C 1
ATOM 2576 O O . ALA A 1 341 ? 15.040 8.831 -5.921 1.00 84.69 341 ALA A O 1
ATOM 2577 N N . ILE A 1 342 ? 15.953 7.724 -7.668 1.00 86.69 342 ILE A N 1
ATOM 2578 C CA . ILE A 1 342 ? 16.277 6.475 -6.963 1.00 86.69 342 ILE A CA 1
ATOM 2579 C C . ILE A 1 342 ? 17.667 6.531 -6.313 1.00 86.69 342 ILE A C 1
ATOM 2581 O O . ILE A 1 342 ? 17.829 6.109 -5.168 1.00 86.69 342 ILE A O 1
ATOM 2585 N N . PHE A 1 343 ? 18.677 7.028 -7.025 1.00 87.25 343 PHE A N 1
ATOM 2586 C CA . PHE A 1 343 ? 20.079 6.926 -6.621 1.00 87.25 343 PHE A CA 1
ATOM 2587 C C . PHE A 1 343 ? 20.602 8.172 -5.891 1.00 87.25 343 PHE A C 1
ATOM 2589 O O . PHE A 1 343 ? 21.389 7.994 -4.957 1.00 87.25 343 PHE A O 1
ATOM 2596 N N . ASP A 1 344 ? 20.119 9.379 -6.218 1.00 83.00 344 ASP A N 1
ATOM 2597 C CA . ASP A 1 344 ? 20.666 10.639 -5.675 1.00 83.00 344 ASP A CA 1
ATOM 2598 C C . ASP A 1 344 ? 20.013 11.081 -4.358 1.00 83.00 344 ASP A C 1
ATOM 2600 O O . ASP A 1 344 ? 20.582 11.891 -3.621 1.00 83.00 344 ASP A O 1
ATOM 2604 N N . LYS A 1 345 ? 18.825 10.562 -4.026 1.00 62.00 345 LYS A N 1
ATOM 2605 C CA . LYS A 1 345 ? 18.189 10.837 -2.731 1.00 62.00 345 LYS A CA 1
ATOM 2606 C C . LYS A 1 345 ? 18.915 10.059 -1.626 1.00 62.00 345 LYS A C 1
ATOM 2608 O O . LYS A 1 345 ? 18.861 8.828 -1.601 1.00 62.00 345 LYS A O 1
ATOM 2613 N N . LYS A 1 346 ? 19.616 10.793 -0.754 1.00 48.75 346 LYS A N 1
ATOM 2614 C CA . LYS A 1 346 ? 20.195 10.286 0.499 1.00 48.75 346 LYS A CA 1
ATOM 2615 C C . LYS A 1 346 ? 19.143 10.177 1.590 1.00 48.75 346 LYS A C 1
ATOM 2617 O O . LYS A 1 346 ? 18.328 11.119 1.699 1.00 48.75 346 LYS A O 1
#

Solvent-accessible surface area (backbone atoms only — not comparable to full-atom values): 20607 Å² total; per-residue (Å²): 135,88,82,88,92,87,82,90,84,86,85,83,90,84,87,87,83,90,81,89,80,88,82,78,91,84,81,86,88,88,79,91,67,88,72,74,86,63,83,75,70,78,59,59,49,56,52,53,52,40,51,52,50,51,51,49,52,55,52,48,54,57,54,48,49,61,52,37,70,78,42,56,75,71,53,35,50,49,51,50,52,52,48,51,52,51,38,49,54,52,32,52,49,40,42,51,55,39,36,71,76,46,47,90,47,27,63,58,55,50,31,52,47,39,27,52,52,48,48,38,60,76,70,63,41,62,65,62,48,49,53,48,23,58,67,60,68,41,80,76,69,47,91,42,71,53,50,41,44,51,48,44,46,65,70,77,31,40,70,58,46,52,51,52,13,41,52,53,18,50,51,47,51,48,52,56,44,44,73,77,36,87,82,56,74,58,60,72,59,55,68,51,60,79,72,57,73,81,79,73,80,77,81,80,76,80,80,79,81,80,71,83,74,74,81,71,79,69,83,78,79,78,86,75,84,80,80,90,69,94,72,62,76,71,56,53,56,54,51,52,53,48,52,53,51,48,49,53,52,49,52,51,51,50,52,52,50,49,54,50,52,52,50,54,51,52,53,50,53,52,51,49,51,52,50,52,52,52,50,52,51,53,49,50,52,49,53,51,51,51,51,53,53,50,55,51,50,52,54,36,51,57,39,18,54,53,38,37,53,50,53,54,52,42,64,42,42,47,61,62,48,38,58,67,75,76,36,83,84,31,34,62,53,51,19,49,50,53,44,45,65,39,70,67,63,127

pLDDT: mean 74.63, std 21.27, range [26.97, 95.69]

Nearest PDB structures (foldseek):
  2kx9-assembly1_A  TM=3.548E-01  e=9.692E+00  Escherichia coli K-12
  6vfk-assembly1_B  TM=2.674E-01  e=4.354E+00  synthetic construct

Foldseek 3Di:
DDDDDDDDDDDDDDDDDDDDDDDDDDDDDDDDDPPPPPPQQLCLLLLVLLVLLLVLLVVLVVLLVVLCVLADPVLNVLLVVVSVVVSLVSLQVNLCSLCVRPNPCSLVVSLVSLLVVLVCQLVFPVVVQQVSCVSNVPPPRQPHVLSVLLSCCVPVVVVVLLVSLLSSLLSNLQRVVCVVDVPRDRSVVSVCPVVDPDPDPDDDDDDDDDDPPPVPPDDDDDDDDDDDDDDDVVVVVVVVVVVVVVVVVVVVVVVVVVVVVVVVVVVVVVVVVVVVVVVVVVVVVVVVVVVVVVVSVVSSVVSSVVSSVVSSVCSSPVSVVCSPPVCVPPSSVVSVVSSCSNPVDD

Mean predicted aligned error: 16.69 Å

Sequence (346 aa):
MINSSLDSCNMQDVFPGRFLVLLALASVLCGAGEVSAVATKDSRPMLVTSYYRYLMGNELEGYCKEVMAKADDGQKKEIGEALAETKQACFLRIKKDLQGEFGDRAQEEFTSFISAYTSAEKEGNKEYLKEMGNALAVAPAPGSYDALRGSVTAKLMKGDVDSLAGFLSDAEVWVQLKKKEKNTVPFKAWLSRQAAPAVKPVPVQPVKKTDPLRDAEVPVPALKDEEVGDVNPVDAFGEMRKARRQRAMEESKAGMQQVAKEREAAERDEAARKQEAASAEAEALKAQANKIAAVEKEAIEQSKDTWGARLNNIIGSTVSAAGGAFFGGIGARAGQEAVRAIFDKK